Protein AF-A0A289GBM1-F1 (afdb_monomer_lite)

pLDDT: mean 82.76, std 14.12, range [34.16, 96.94]

Foldseek 3Di:
DDLVVQLVLQVLVQLDDFDQWDWDPDQPDSFKTWTPPPDLAKIKMKGQQLVVLVVVLVVVVVVVVVVDCPCVVVNVVSVPVVNSVVSSQDIDIDMDGHDVNCVVVVQDPDPVSNVVVQVVVCPVPDAPVVVSSCVRCVRVVQLLQLLPDDPDDLVRQLVLLQVVDWDADPVRDIDSVVSVVLSVLVVCCAAANDVRSCVPDPDNVVNVVSVVSVVVSRDRNSQSSPRHHPNPPPSDSSVVSDDDDLQPPDPPPDDDDADDPVCVVVVDHPVPPPPSRD

Secondary structure (DSSP, 8-state):
--HHHHHHHHHHHHH--BTTB-B-S----TTEEEESTT-SSEEEEEEEHHHHHHHHHHHHHHHHHTT--TTHHHHHHHT-HHHHHHHTT-EEEEEEE-HHHHHTTT--SSHHHHHHHHHHHHTTS--HHHHHHHHHHHHHHHHHTT-------HHHHHHHHHHHH-EE-TTS-EE-HHHHHHHHHHHHHHHH-HHHHHHH-S-HHHHHHHHHHHHHTT--HHHHHT--STT------GGGT----STT-S-TTPPPPPPPHHHHHTT--TTTS-----

Organism: Vibrio anguillarum (NCBI:txid55601)

Structure (mmCIF, N/CA/C/O backbone):
data_AF-A0A289GBM1-F1
#
_entry.id   AF-A0A289GBM1-F1
#
loop_
_atom_site.group_PDB
_atom_site.id
_atom_site.type_symbol
_atom_site.label_atom_id
_atom_site.label_alt_id
_atom_site.label_comp_id
_atom_site.label_asym_id
_atom_site.label_entity_id
_atom_site.label_seq_id
_atom_site.pdbx_PDB_ins_code
_atom_site.Cartn_x
_atom_site.Cartn_y
_atom_site.Cartn_z
_atom_site.occupancy
_atom_site.B_iso_or_equiv
_atom_site.auth_seq_id
_atom_site.auth_comp_id
_atom_site.auth_asym_id
_atom_site.auth_atom_id
_atom_site.pdbx_PDB_model_num
ATOM 1 N N . MET A 1 1 ? -11.382 8.046 -15.242 1.00 47.38 1 MET A N 1
ATOM 2 C CA . MET A 1 1 ? -11.142 8.483 -13.852 1.00 47.38 1 MET A CA 1
ATOM 3 C C . MET A 1 1 ? -10.344 9.780 -13.910 1.00 47.38 1 MET A C 1
ATOM 5 O O . MET A 1 1 ? -9.452 9.906 -14.739 1.00 47.38 1 MET A O 1
ATOM 9 N N . GLY A 1 2 ? -10.723 10.815 -13.164 1.00 56.28 2 GLY A N 1
ATOM 10 C CA . GLY A 1 2 ? -10.040 12.117 -13.242 1.00 56.28 2 GLY A CA 1
ATOM 11 C C . GLY A 1 2 ? -8.726 12.120 -12.452 1.00 56.28 2 GLY A C 1
ATOM 12 O O . GLY A 1 2 ? -8.636 11.458 -11.424 1.00 56.28 2 GLY A O 1
ATOM 13 N N . ARG A 1 3 ? -7.727 12.927 -12.853 1.00 56.25 3 ARG A N 1
ATOM 14 C CA . ARG A 1 3 ? -6.454 13.145 -12.111 1.00 56.25 3 ARG A CA 1
ATOM 15 C C . ARG A 1 3 ? -6.668 13.460 -10.616 1.00 56.25 3 ARG A C 1
ATOM 17 O O . ARG A 1 3 ? -5.804 13.166 -9.795 1.00 56.25 3 ARG A O 1
ATOM 24 N N . ILE A 1 4 ? -7.820 14.042 -10.284 1.00 59.97 4 ILE A N 1
ATOM 25 C CA . ILE A 1 4 ? -8.265 14.385 -8.928 1.00 59.97 4 ILE A CA 1
ATOM 26 C C . ILE A 1 4 ? -8.503 13.124 -8.074 1.00 59.97 4 ILE A C 1
ATOM 28 O O . ILE A 1 4 ? -8.036 13.069 -6.940 1.00 59.97 4 ILE A O 1
ATOM 32 N N . GLN A 1 5 ? -9.125 12.080 -8.630 1.00 67.75 5 GLN A N 1
ATOM 33 C CA . GLN A 1 5 ? -9.446 10.842 -7.903 1.00 67.75 5 GLN A CA 1
ATOM 34 C C . GLN A 1 5 ? -8.180 10.053 -7.529 1.00 67.75 5 GLN A C 1
ATOM 36 O O . GLN A 1 5 ? -8.049 9.568 -6.410 1.00 67.75 5 GLN A O 1
ATOM 41 N N . CYS A 1 6 ? -7.186 10.000 -8.420 1.00 72.00 6 CYS A N 1
ATOM 42 C CA . CYS A 1 6 ? -5.920 9.312 -8.152 1.00 72.00 6 CYS A CA 1
ATOM 43 C C . CYS A 1 6 ? -5.105 9.982 -7.027 1.00 72.00 6 CYS A C 1
ATOM 45 O O . CYS A 1 6 ? -4.500 9.307 -6.197 1.00 72.00 6 CYS A O 1
ATOM 47 N N . LYS A 1 7 ? -5.101 11.319 -6.953 1.00 79.38 7 LYS A N 1
ATOM 48 C CA . LYS A 1 7 ? -4.429 12.041 -5.857 1.00 79.38 7 LYS A CA 1
ATOM 49 C C . LYS A 1 7 ? -5.110 11.797 -4.509 1.00 79.38 7 LYS A C 1
ATOM 51 O O . LYS A 1 7 ? -4.424 11.609 -3.507 1.00 79.38 7 LYS A O 1
ATOM 56 N N . GLN A 1 8 ? -6.443 11.731 -4.495 1.00 77.31 8 GLN A N 1
ATOM 57 C CA . GLN A 1 8 ? -7.212 11.381 -3.297 1.00 77.31 8 GLN A CA 1
ATOM 58 C C . GLN A 1 8 ? -6.858 9.980 -2.783 1.00 77.31 8 GLN A C 1
ATOM 60 O O . GLN A 1 8 ? -6.725 9.800 -1.574 1.00 77.31 8 GLN A O 1
ATOM 65 N N . VAL A 1 9 ? -6.612 9.014 -3.679 1.00 78.94 9 VAL A N 1
ATOM 66 C CA . VAL A 1 9 ? -6.126 7.677 -3.292 1.00 78.94 9 VAL A CA 1
ATOM 67 C C . VAL A 1 9 ? -4.810 7.764 -2.524 1.00 78.94 9 VAL A C 1
ATOM 69 O O . VAL A 1 9 ? -4.700 7.206 -1.434 1.00 78.94 9 VAL A O 1
ATOM 72 N N . ILE A 1 10 ? -3.820 8.486 -3.059 1.00 86.50 10 ILE A N 1
ATOM 73 C CA . ILE A 1 10 ? -2.522 8.654 -2.391 1.00 86.50 10 ILE A CA 1
ATOM 74 C C . ILE A 1 10 ? -2.697 9.328 -1.030 1.00 86.50 10 ILE A C 1
ATOM 76 O O . ILE A 1 10 ? -2.131 8.857 -0.045 1.00 86.50 10 ILE A O 1
ATOM 80 N N . GLN A 1 11 ? -3.505 10.387 -0.952 1.00 82.50 11 GLN A N 1
ATOM 81 C CA . GLN A 1 11 ? -3.749 11.095 0.303 1.00 82.50 11 GLN A CA 1
ATOM 82 C C . GLN A 1 11 ? -4.407 10.198 1.356 1.00 82.50 11 GLN A C 1
ATOM 84 O O . GLN A 1 11 ? -4.004 10.219 2.517 1.00 82.50 11 GLN A O 1
ATOM 89 N N . CYS A 1 12 ? -5.363 9.366 0.947 1.00 80.12 12 CYS A N 1
ATOM 90 C CA . CYS A 1 12 ? -6.011 8.414 1.836 1.00 80.12 12 CYS A CA 1
ATOM 91 C C . CYS A 1 12 ? -5.022 7.357 2.350 1.00 80.12 12 CYS A C 1
ATOM 93 O O . CYS A 1 12 ? -4.941 7.100 3.553 1.00 80.12 12 CYS A O 1
ATOM 95 N N . LEU A 1 13 ? -4.200 6.797 1.455 1.00 85.06 13 LEU A N 1
ATOM 96 C CA . LEU A 1 13 ? -3.175 5.809 1.799 1.00 85.06 13 LEU A CA 1
ATOM 97 C C . LEU A 1 13 ? -2.133 6.346 2.792 1.00 85.06 13 LEU A C 1
ATOM 99 O O . LEU A 1 13 ? -1.676 5.591 3.649 1.00 85.06 13 LEU A O 1
ATOM 103 N N . LYS A 1 14 ? -1.795 7.641 2.737 1.00 86.81 14 LYS A N 1
ATOM 104 C CA . LYS A 1 14 ? -0.842 8.275 3.670 1.00 86.81 14 LYS A CA 1
ATOM 105 C C . LYS A 1 14 ? -1.299 8.257 5.129 1.00 86.81 14 LYS A C 1
ATOM 107 O O . LYS A 1 14 ? -0.453 8.285 6.025 1.00 86.81 14 LYS A O 1
ATOM 112 N N . ASN A 1 15 ? -2.605 8.179 5.371 1.00 81.69 15 ASN A N 1
ATOM 113 C CA . ASN A 1 15 ? -3.167 8.124 6.721 1.00 81.69 15 ASN A CA 1
ATOM 114 C C . ASN A 1 15 ? -3.271 6.686 7.253 1.00 81.69 15 ASN A C 1
ATOM 116 O O . ASN A 1 15 ? -3.484 6.483 8.449 1.00 81.69 15 ASN A O 1
ATOM 120 N N . VAL A 1 16 ? -3.073 5.678 6.397 1.00 84.12 16 VAL A N 1
ATOM 121 C CA . VAL A 1 16 ? -3.243 4.273 6.775 1.00 84.12 16 VAL A CA 1
ATOM 122 C C . VAL A 1 16 ? -2.032 3.744 7.533 1.00 84.12 16 VAL A C 1
ATOM 124 O O . VAL A 1 16 ? -0.877 3.885 7.127 1.00 84.12 16 VAL A O 1
ATOM 127 N N . SER A 1 17 ? -2.296 3.052 8.638 1.00 84.75 17 SER A N 1
ATOM 128 C CA . SER A 1 17 ? -1.294 2.263 9.347 1.00 84.75 17 SER A CA 1
ATOM 129 C C . SER A 1 17 ? -1.907 1.014 9.969 1.00 84.75 17 SER A C 1
ATOM 131 O O . SER A 1 17 ? -2.941 1.067 10.640 1.00 84.75 17 SER A O 1
ATOM 133 N N . ASN A 1 18 ? -1.248 -0.132 9.791 1.00 85.25 18 ASN A N 1
ATOM 134 C CA . ASN A 1 18 ? -1.734 -1.399 10.320 1.00 85.25 18 ASN A CA 1
ATOM 135 C C . ASN A 1 18 ? -0.602 -2.379 10.650 1.00 85.25 18 ASN A C 1
ATOM 137 O O . ASN A 1 18 ? 0.338 -2.534 9.878 1.00 85.25 18 ASN A O 1
ATOM 141 N N . ASN A 1 19 ? -0.691 -3.061 11.797 1.00 84.56 19 ASN A N 1
ATOM 142 C CA . ASN A 1 19 ? 0.314 -4.019 12.281 1.00 84.56 19 ASN A CA 1
ATOM 143 C C . ASN A 1 19 ? 1.748 -3.484 12.232 1.00 84.56 19 ASN A C 1
ATOM 145 O O . ASN A 1 19 ? 2.034 -2.541 12.954 1.00 84.56 19 ASN A O 1
ATOM 149 N N . GLN A 1 20 ? 2.641 -4.053 11.424 1.00 79.69 20 GLN A N 1
ATOM 150 C CA . GLN A 1 20 ? 4.019 -3.566 11.263 1.00 79.69 20 GLN A CA 1
ATOM 151 C C . GLN A 1 20 ? 4.152 -2.520 10.145 1.00 79.69 20 GLN A C 1
ATOM 153 O O . GLN A 1 20 ? 5.186 -1.874 10.016 1.00 79.69 20 GLN A O 1
ATOM 158 N N . MET A 1 21 ? 3.100 -2.313 9.350 1.00 85.25 21 MET A N 1
ATOM 159 C CA . MET A 1 21 ? 3.075 -1.317 8.291 1.00 85.25 21 MET A CA 1
ATOM 160 C C . MET A 1 21 ? 2.712 0.052 8.875 1.00 85.25 21 MET A C 1
ATOM 162 O O . MET A 1 21 ? 1.596 0.299 9.346 1.00 85.25 21 MET A O 1
ATOM 166 N N . ARG A 1 22 ? 3.694 0.949 8.874 1.00 84.62 22 ARG A N 1
ATOM 167 C CA . ARG A 1 22 ? 3.585 2.327 9.356 1.00 84.62 22 ARG A CA 1
ATOM 168 C C . ARG A 1 22 ? 3.782 3.294 8.197 1.00 84.62 22 ARG A C 1
ATOM 170 O O . ARG A 1 22 ? 4.616 3.036 7.327 1.00 84.62 22 ARG A O 1
ATOM 177 N N . LYS A 1 23 ? 3.048 4.410 8.223 1.00 85.44 23 LYS A N 1
ATOM 178 C CA . LYS A 1 23 ? 3.308 5.561 7.353 1.00 85.44 23 LYS A CA 1
ATOM 179 C C . LYS A 1 23 ? 4.743 6.048 7.570 1.00 85.44 23 LYS A C 1
ATOM 181 O O . LYS A 1 23 ? 5.207 6.096 8.711 1.00 85.44 23 LYS A O 1
ATOM 186 N N . SER A 1 24 ? 5.456 6.356 6.492 1.00 81.19 24 SER A N 1
ATOM 187 C CA . SER A 1 24 ? 6.795 6.943 6.598 1.00 81.19 24 SER A CA 1
ATOM 188 C C . SER A 1 24 ? 6.733 8.354 7.186 1.00 81.19 24 SER A C 1
ATOM 190 O O . SER A 1 24 ? 5.773 9.081 6.942 1.00 81.19 24 SER A O 1
ATOM 192 N N . VAL A 1 25 ? 7.772 8.747 7.935 1.00 75.06 25 VAL A N 1
ATOM 193 C CA . VAL A 1 25 ? 7.863 10.072 8.582 1.00 75.06 25 VAL A CA 1
ATOM 194 C C . VAL A 1 25 ? 7.865 11.197 7.544 1.00 75.06 25 VAL A C 1
ATOM 196 O O . VAL A 1 25 ? 7.158 12.184 7.703 1.00 75.06 25 VAL A O 1
ATOM 199 N N . ARG A 1 26 ? 8.622 11.024 6.455 1.00 76.88 26 ARG A N 1
ATOM 200 C CA . ARG A 1 26 ? 8.649 11.952 5.319 1.00 76.88 26 ARG A CA 1
ATOM 201 C C . ARG A 1 26 ? 7.801 11.379 4.193 1.00 76.88 26 ARG A C 1
ATOM 203 O O . ARG A 1 26 ? 8.228 10.466 3.493 1.00 76.88 26 ARG A O 1
ATOM 210 N N . ASN A 1 27 ? 6.579 11.883 4.056 1.00 77.88 27 ASN A N 1
ATOM 211 C CA . ASN A 1 27 ? 5.622 11.443 3.037 1.00 77.88 27 ASN A CA 1
ATOM 212 C C . ASN A 1 27 ? 5.054 12.645 2.260 1.00 77.88 27 ASN A C 1
ATOM 214 O O . ASN A 1 27 ? 3.847 12.801 2.075 1.00 77.88 27 ASN A O 1
ATOM 218 N N . GLU A 1 28 ? 5.956 13.538 1.855 1.00 79.12 28 GLU A N 1
ATOM 219 C CA . GLU A 1 28 ? 5.648 14.876 1.328 1.00 79.12 28 GLU A CA 1
ATOM 220 C C . GLU A 1 28 ? 5.203 14.855 -0.141 1.00 79.12 28 GLU A C 1
ATOM 222 O O . GLU A 1 28 ? 4.485 15.742 -0.594 1.00 79.12 28 GLU A O 1
ATOM 227 N N . HIS A 1 29 ? 5.564 13.813 -0.894 1.00 84.69 29 HIS A N 1
ATOM 228 C CA . HIS A 1 29 ? 5.269 13.734 -2.324 1.00 84.69 29 HIS A CA 1
ATOM 229 C C . HIS A 1 29 ? 3.769 13.623 -2.600 1.00 84.69 29 HIS A C 1
ATOM 231 O O . HIS A 1 29 ? 3.108 12.704 -2.127 1.00 84.69 29 HIS A O 1
ATOM 237 N N . GLU A 1 30 ? 3.219 14.510 -3.425 1.00 86.06 30 GLU A N 1
ATOM 238 C CA . GLU A 1 30 ? 1.788 14.504 -3.763 1.00 86.06 30 GLU A CA 1
ATOM 239 C C . GLU A 1 30 ? 1.344 13.213 -4.482 1.00 86.06 30 GLU A C 1
ATOM 241 O O . GLU A 1 30 ? 0.215 12.756 -4.327 1.00 86.06 30 GLU A O 1
ATOM 246 N N . THR A 1 31 ? 2.236 12.601 -5.262 1.00 90.19 31 THR A N 1
ATOM 247 C CA . THR A 1 31 ? 1.918 11.470 -6.147 1.00 90.19 31 THR A CA 1
ATOM 248 C C . THR A 1 31 ? 2.388 10.119 -5.621 1.00 90.19 31 THR A C 1
ATOM 250 O O . THR A 1 31 ? 2.199 9.119 -6.312 1.00 90.19 31 THR A O 1
ATOM 253 N N . THR A 1 32 ? 3.009 10.083 -4.440 1.00 91.94 32 THR A N 1
ATOM 254 C CA . THR A 1 32 ? 3.635 8.881 -3.882 1.00 91.94 32 THR A CA 1
ATOM 255 C C . THR A 1 32 ? 3.388 8.795 -2.381 1.00 91.94 32 THR A C 1
ATOM 257 O O . THR A 1 32 ? 3.530 9.780 -1.661 1.00 91.94 32 THR A O 1
ATOM 260 N N . CYS A 1 33 ? 3.055 7.600 -1.907 1.00 91.75 33 CYS A N 1
ATOM 261 C CA . CYS A 1 33 ? 2.972 7.248 -0.500 1.00 91.75 33 CYS A CA 1
ATOM 262 C C . CYS A 1 33 ? 4.003 6.166 -0.176 1.00 91.75 33 CYS A C 1
ATOM 264 O O . CYS A 1 33 ? 4.047 5.137 -0.850 1.00 91.75 33 CYS A O 1
ATOM 266 N N . TYR A 1 34 ? 4.788 6.366 0.878 1.00 93.31 34 TYR A N 1
ATOM 267 C CA . TYR A 1 34 ? 5.712 5.357 1.393 1.00 93.31 34 TYR A CA 1
ATOM 268 C C . TYR A 1 34 ? 5.206 4.716 2.688 1.00 93.31 34 TYR A C 1
ATOM 270 O O . TYR A 1 34 ? 4.679 5.396 3.574 1.00 93.31 34 TYR A O 1
ATOM 278 N N . PHE A 1 35 ? 5.445 3.411 2.823 1.00 91.88 35 PHE A N 1
ATOM 279 C CA . PHE A 1 35 ? 5.256 2.668 4.065 1.00 91.88 35 PHE A CA 1
ATOM 280 C C . PHE A 1 35 ? 6.566 2.000 4.471 1.00 91.88 35 PHE A C 1
ATOM 282 O O . PHE A 1 35 ? 7.223 1.360 3.646 1.00 91.88 35 PHE A O 1
ATOM 289 N N . THR A 1 36 ? 6.926 2.139 5.750 1.00 89.44 36 THR A N 1
ATOM 290 C CA . THR A 1 36 ? 8.132 1.535 6.348 1.00 89.44 36 THR A CA 1
ATOM 291 C C . THR A 1 36 ? 9.396 1.726 5.497 1.00 89.44 36 THR A C 1
ATOM 293 O O . THR A 1 36 ? 10.177 0.791 5.320 1.00 89.44 36 THR A O 1
ATOM 296 N N . GLN A 1 37 ? 9.579 2.927 4.936 1.00 88.19 37 GLN A N 1
ATOM 297 C CA . GLN A 1 37 ? 10.688 3.243 4.031 1.00 88.19 37 GLN A CA 1
ATOM 298 C C . GLN A 1 37 ? 12.049 2.988 4.692 1.00 88.19 37 GLN A C 1
ATOM 300 O O . GLN A 1 37 ? 12.268 3.380 5.837 1.00 88.19 37 GLN A O 1
ATOM 305 N N . GLY A 1 38 ? 12.960 2.333 3.967 1.00 84.31 38 GLY A N 1
ATOM 306 C CA . GLY A 1 38 ? 14.298 1.998 4.468 1.00 84.31 38 GLY A CA 1
ATOM 307 C C . GLY A 1 38 ? 14.334 0.808 5.434 1.00 84.31 38 GLY A C 1
ATOM 308 O O . GLY A 1 38 ? 15.369 0.531 6.042 1.00 84.31 38 GLY A O 1
ATOM 309 N N . SER A 1 39 ? 13.221 0.087 5.599 1.00 87.94 39 SER A N 1
ATOM 310 C CA . SER A 1 39 ? 13.181 -1.139 6.394 1.00 87.94 39 SER A CA 1
ATOM 311 C C . SER A 1 39 ? 14.094 -2.213 5.804 1.00 87.94 39 SER A C 1
ATOM 313 O O . SER A 1 39 ? 13.970 -2.571 4.641 1.00 87.94 39 SER A O 1
ATOM 315 N N . ARG A 1 40 ? 14.944 -2.823 6.643 1.00 85.31 40 ARG A N 1
ATOM 316 C CA . ARG A 1 40 ? 15.779 -3.987 6.267 1.00 85.31 40 ARG A CA 1
ATOM 317 C C . ARG A 1 40 ? 14.985 -5.285 6.080 1.00 85.31 40 ARG A C 1
ATOM 319 O O . ARG A 1 40 ? 15.562 -6.306 5.709 1.00 85.31 40 ARG A O 1
ATOM 326 N N . HIS A 1 41 ? 13.700 -5.272 6.430 1.00 89.19 41 HIS A N 1
ATOM 327 C CA . HIS A 1 41 ? 12.795 -6.400 6.240 1.00 89.19 41 HIS A CA 1
ATOM 328 C C . HIS A 1 41 ? 11.959 -6.177 4.982 1.00 89.19 41 HIS A C 1
ATOM 330 O O . HIS A 1 41 ? 12.117 -6.898 4.007 1.00 89.19 41 HIS A O 1
ATOM 336 N N . CYS A 1 42 ? 11.091 -5.169 4.976 1.00 92.19 42 CYS A N 1
ATOM 337 C CA . CYS A 1 42 ? 10.253 -4.884 3.821 1.00 92.19 42 CYS A CA 1
ATOM 338 C C . CYS A 1 42 ? 9.838 -3.416 3.802 1.00 92.19 42 CYS A C 1
ATOM 340 O O . CYS A 1 42 ? 9.275 -2.925 4.788 1.00 92.19 42 CYS A O 1
ATOM 342 N N . ASP A 1 43 ? 10.096 -2.738 2.691 1.00 93.38 43 ASP A N 1
ATOM 343 C CA . ASP A 1 43 ? 9.582 -1.404 2.395 1.00 93.38 43 ASP A CA 1
ATOM 344 C C . ASP A 1 43 ? 8.525 -1.479 1.291 1.00 93.38 43 ASP A C 1
ATOM 346 O O . ASP A 1 43 ? 8.441 -2.446 0.534 1.00 93.38 43 ASP A O 1
ATOM 350 N N . ARG A 1 44 ? 7.631 -0.491 1.264 1.00 94.06 44 ARG A N 1
ATOM 351 C CA . ARG A 1 44 ? 6.574 -0.416 0.256 1.00 94.06 44 ARG A CA 1
ATOM 352 C C . ARG A 1 44 ? 6.399 1.016 -0.193 1.00 94.06 44 ARG A C 1
ATOM 354 O O . ARG A 1 44 ? 6.565 1.955 0.590 1.00 94.06 44 ARG A O 1
ATOM 361 N N . LYS A 1 45 ? 5.976 1.181 -1.434 1.00 93.75 45 LYS A N 1
ATOM 362 C CA . LYS A 1 45 ? 5.534 2.465 -1.961 1.00 93.75 45 LYS A CA 1
ATOM 363 C C . LYS A 1 45 ? 4.354 2.274 -2.894 1.00 93.75 45 LYS A C 1
ATOM 365 O O . LYS A 1 45 ? 4.261 1.277 -3.606 1.00 93.75 45 LYS A O 1
ATOM 370 N N . VAL A 1 46 ? 3.465 3.253 -2.882 1.00 92.25 46 VAL A N 1
ATOM 371 C CA . VAL A 1 46 ? 2.356 3.357 -3.822 1.00 92.25 46 VAL A CA 1
ATOM 372 C C . VAL A 1 46 ? 2.492 4.683 -4.542 1.00 92.25 46 VAL A C 1
ATOM 374 O O . VAL A 1 46 ? 2.617 5.711 -3.884 1.00 92.25 46 VAL A O 1
ATOM 377 N N . TYR A 1 47 ? 2.507 4.681 -5.869 1.00 93.25 47 TYR A N 1
ATOM 378 C CA . TYR A 1 47 ? 2.672 5.905 -6.652 1.00 93.25 47 TYR A CA 1
ATOM 379 C C . TYR A 1 47 ? 1.788 5.926 -7.884 1.00 93.25 47 TYR A C 1
ATOM 381 O O . TYR A 1 47 ? 1.482 4.893 -8.477 1.00 93.25 47 TYR A O 1
ATOM 389 N N . LEU A 1 48 ? 1.390 7.129 -8.286 1.00 92.00 48 LEU A N 1
ATOM 390 C CA . LEU A 1 48 ? 0.644 7.330 -9.520 1.00 92.00 48 LEU A CA 1
ATOM 391 C C . LEU A 1 48 ? 1.548 7.051 -10.718 1.00 92.00 48 LEU A C 1
ATOM 393 O O . LEU A 1 48 ? 2.637 7.620 -10.826 1.00 92.00 48 LEU A O 1
ATOM 397 N N . LYS A 1 49 ? 1.084 6.199 -11.635 1.00 91.50 49 LYS A N 1
ATOM 398 C CA . LYS A 1 49 ? 1.904 5.769 -12.768 1.00 91.50 49 LYS A CA 1
ATOM 399 C C . LYS A 1 49 ? 2.070 6.875 -13.805 1.00 91.50 49 LYS A C 1
ATOM 401 O O . LYS A 1 49 ? 3.153 7.025 -14.340 1.00 91.50 49 LYS A O 1
ATOM 406 N N . TYR A 1 50 ? 1.052 7.700 -14.053 1.00 92.75 50 TYR A N 1
ATOM 407 C CA . TYR A 1 50 ? 1.145 8.779 -15.048 1.00 92.75 50 TYR A CA 1
ATOM 408 C C . TYR A 1 50 ? 2.238 9.828 -14.776 1.00 92.75 50 TYR A C 1
ATOM 410 O O . TYR A 1 50 ? 2.996 10.129 -15.698 1.00 92.75 50 TYR A O 1
ATOM 418 N N . PRO A 1 51 ? 2.364 10.411 -13.567 1.00 92.81 51 PRO A N 1
ATOM 419 C CA . PRO A 1 51 ? 3.466 11.327 -13.271 1.00 92.81 51 PRO A CA 1
ATOM 420 C C . PRO A 1 51 ? 4.845 10.683 -13.449 1.00 92.81 51 PRO A C 1
ATOM 422 O O . PRO A 1 51 ? 5.730 11.301 -14.035 1.00 92.81 51 PRO A O 1
ATOM 425 N N . GLU A 1 52 ? 5.012 9.437 -12.996 1.00 93.56 52 GLU A N 1
ATOM 426 C CA . GLU A 1 52 ? 6.266 8.695 -13.161 1.00 93.56 52 GLU A CA 1
ATOM 427 C C . GLU A 1 52 ? 6.564 8.411 -14.641 1.00 93.56 52 GLU A C 1
ATOM 429 O O . GLU A 1 52 ? 7.667 8.698 -15.103 1.00 93.56 52 GLU A O 1
ATOM 434 N N . PHE A 1 53 ? 5.562 7.976 -15.404 1.00 94.12 53 PHE A N 1
ATOM 435 C CA . PHE A 1 53 ? 5.683 7.654 -16.822 1.00 94.12 53 PHE A CA 1
ATOM 436 C C . PHE A 1 53 ? 6.100 8.881 -17.638 1.00 94.12 53 PHE A C 1
ATOM 438 O O . PHE A 1 53 ? 7.021 8.815 -18.450 1.00 94.12 53 PHE A O 1
ATOM 445 N N . ASN A 1 54 ? 5.469 10.034 -17.389 1.00 94.50 54 ASN A N 1
ATOM 446 C CA . ASN A 1 54 ? 5.822 11.278 -18.076 1.00 94.50 54 ASN A CA 1
ATOM 447 C C . ASN A 1 54 ? 7.202 11.796 -17.674 1.00 94.50 54 ASN A C 1
ATOM 449 O O . ASN A 1 54 ? 7.914 12.338 -18.518 1.00 94.50 54 ASN A O 1
ATOM 453 N N . SER A 1 55 ? 7.593 11.639 -16.406 1.00 95.19 55 SER A N 1
ATOM 454 C CA . SER A 1 55 ? 8.939 12.000 -15.957 1.00 95.19 55 SER A CA 1
ATOM 455 C C . SER A 1 55 ? 9.990 11.137 -16.656 1.00 95.19 55 SER A C 1
ATOM 457 O O . SER A 1 55 ? 10.960 11.673 -17.192 1.00 95.19 55 SER A O 1
ATOM 459 N N . GLN A 1 56 ? 9.756 9.826 -16.753 1.00 95.50 56 GLN A N 1
ATOM 460 C CA . GLN A 1 56 ? 10.628 8.907 -17.480 1.00 95.50 56 GLN A CA 1
ATOM 461 C C . GLN A 1 56 ? 10.721 9.274 -18.969 1.00 95.50 56 GLN A C 1
ATOM 463 O O . GLN A 1 56 ? 11.829 9.422 -19.481 1.00 95.50 56 GLN A O 1
ATOM 468 N N . LEU A 1 57 ? 9.591 9.498 -19.648 1.00 96.00 57 LEU A N 1
ATOM 469 C CA . LEU A 1 57 ? 9.576 9.917 -21.054 1.00 96.00 57 LEU A CA 1
ATOM 470 C C . LEU A 1 57 ? 10.330 11.239 -21.267 1.00 96.00 57 LEU A C 1
ATOM 472 O O . LEU A 1 57 ? 11.109 11.363 -22.210 1.00 96.00 57 LEU A O 1
ATOM 476 N N . SER A 1 58 ? 10.147 12.209 -20.369 1.00 96.69 58 SER A N 1
ATOM 477 C CA . SER A 1 58 ? 10.838 13.504 -20.435 1.00 96.69 58 SER A CA 1
ATOM 478 C C . SER A 1 58 ? 12.351 13.349 -20.271 1.00 96.69 58 SER A C 1
ATOM 480 O O . SER A 1 58 ? 13.112 13.942 -21.032 1.00 96.69 58 SER A O 1
ATOM 482 N N . ASN A 1 59 ? 12.799 12.506 -19.335 1.00 96.94 59 ASN A N 1
ATOM 483 C CA . ASN A 1 59 ? 14.220 12.225 -19.121 1.00 96.94 59 ASN A CA 1
ATOM 484 C C . ASN A 1 59 ? 14.855 11.511 -20.325 1.00 96.94 59 ASN A C 1
ATOM 486 O O . ASN A 1 59 ? 15.984 11.828 -20.711 1.00 96.94 59 ASN A O 1
ATOM 490 N N . LEU A 1 60 ? 14.129 10.577 -20.949 1.00 96.19 60 LEU A N 1
ATOM 491 C CA . LEU A 1 60 ? 14.590 9.893 -22.158 1.00 96.19 60 LEU A CA 1
ATOM 492 C C . LEU A 1 60 ? 14.695 10.865 -23.338 1.00 96.19 60 LEU A C 1
ATOM 494 O O . LEU A 1 60 ? 15.733 10.902 -23.991 1.00 96.19 60 LEU A O 1
ATOM 498 N N . ARG A 1 61 ? 13.692 11.727 -23.552 1.00 95.69 61 ARG A N 1
ATOM 499 C CA . ARG A 1 61 ? 13.737 12.780 -24.584 1.00 95.69 61 ARG A CA 1
ATOM 500 C C . ARG A 1 61 ? 14.863 13.783 -24.354 1.00 95.69 61 ARG A C 1
ATOM 502 O O . ARG A 1 61 ? 15.548 14.163 -25.296 1.00 95.69 61 ARG A O 1
ATOM 509 N N . ALA A 1 62 ? 15.107 14.177 -23.105 1.00 96.44 62 ALA A N 1
ATOM 510 C CA . ALA A 1 62 ? 16.247 15.026 -22.767 1.00 96.44 62 ALA A CA 1
ATOM 511 C C . ALA A 1 62 ? 17.589 14.341 -23.082 1.00 96.44 62 ALA A C 1
ATOM 513 O O . ALA A 1 62 ? 18.530 15.003 -23.510 1.00 96.44 62 ALA A O 1
ATOM 514 N N . SER A 1 63 ? 17.681 13.021 -22.897 1.00 94.81 63 SER A N 1
ATOM 515 C CA . SER A 1 63 ? 18.877 12.245 -23.254 1.00 94.81 63 SER A CA 1
ATOM 516 C C . SER A 1 63 ? 19.046 12.129 -24.773 1.00 94.81 63 SER A C 1
ATOM 518 O O . SER A 1 63 ? 20.157 12.285 -25.282 1.00 94.81 63 SER A O 1
ATOM 520 N N . GLN A 1 64 ? 17.944 11.931 -25.498 1.00 95.06 64 GLN A N 1
ATOM 521 C CA . GLN A 1 64 ? 17.905 11.914 -26.962 1.00 95.06 64 GLN A CA 1
ATOM 522 C C . GLN A 1 64 ? 18.347 13.254 -27.553 1.00 95.06 64 GLN A C 1
ATOM 524 O O . GLN A 1 64 ? 19.191 13.281 -28.442 1.00 95.06 64 GLN A O 1
ATOM 529 N N . ALA A 1 65 ? 17.878 14.374 -26.994 1.00 95.00 65 ALA A N 1
ATOM 530 C CA . ALA A 1 65 ? 18.293 15.717 -27.403 1.00 95.00 65 ALA A CA 1
ATOM 531 C C . ALA A 1 65 ? 19.802 15.977 -27.212 1.00 95.00 65 ALA A C 1
ATOM 533 O O . ALA A 1 65 ? 20.365 16.841 -27.876 1.00 95.00 65 ALA A O 1
ATOM 534 N N . ARG A 1 66 ? 20.472 15.217 -26.332 1.00 95.88 66 ARG A N 1
ATOM 535 C CA . ARG A 1 66 ? 21.937 15.238 -26.153 1.00 95.88 66 ARG A CA 1
ATOM 536 C C . ARG A 1 66 ? 22.679 14.264 -27.082 1.00 95.88 66 ARG A C 1
ATOM 538 O O . ARG A 1 66 ? 23.883 14.098 -26.929 1.00 95.88 66 ARG A O 1
ATOM 545 N N . GLY A 1 67 ? 21.980 13.597 -28.001 1.00 93.31 67 GLY A N 1
ATOM 546 C CA . GLY A 1 67 ? 22.546 12.658 -28.977 1.00 93.31 67 GLY A CA 1
ATOM 547 C C . GLY A 1 67 ? 22.464 11.176 -28.593 1.00 93.31 67 GLY A C 1
ATOM 548 O O . GLY A 1 67 ? 23.000 10.336 -29.310 1.00 93.31 67 GLY A O 1
ATOM 549 N N . THR A 1 68 ? 21.808 10.815 -27.483 1.00 93.31 68 THR A N 1
ATOM 550 C CA . THR A 1 68 ? 21.650 9.402 -27.087 1.00 93.31 68 THR A CA 1
ATOM 551 C C . THR A 1 68 ? 20.524 8.722 -27.876 1.00 93.31 68 THR A C 1
ATOM 553 O O . THR A 1 68 ? 19.359 8.923 -27.552 1.00 93.31 68 THR A O 1
ATOM 556 N N . THR A 1 69 ? 20.850 7.854 -28.838 1.00 90.06 69 THR A N 1
ATOM 557 C CA . THR A 1 69 ? 19.857 7.154 -29.691 1.00 90.06 69 THR A CA 1
ATOM 558 C C . THR A 1 69 ? 19.455 5.761 -29.195 1.00 90.06 69 THR A C 1
ATOM 560 O O . THR A 1 69 ? 18.470 5.176 -29.643 1.00 90.06 69 THR A O 1
ATOM 563 N N . GLN A 1 70 ? 20.174 5.205 -28.213 1.00 86.94 70 GLN A N 1
ATOM 564 C CA . GLN A 1 70 ? 19.941 3.839 -27.707 1.00 86.94 70 GLN A CA 1
ATOM 565 C C . GLN A 1 70 ? 18.526 3.605 -27.136 1.00 86.94 70 GLN A C 1
ATOM 567 O O . GLN A 1 70 ? 18.113 2.462 -26.950 1.00 86.94 70 GLN A O 1
ATOM 572 N N . TYR A 1 71 ? 17.788 4.680 -26.843 1.00 88.50 71 TYR A N 1
ATOM 573 C CA . TYR A 1 71 ? 16.446 4.638 -26.269 1.00 88.50 71 TYR A CA 1
ATOM 574 C C . TYR A 1 71 ? 15.344 5.066 -27.243 1.00 88.50 71 TYR A C 1
ATOM 576 O O . TYR A 1 71 ? 14.191 5.121 -26.825 1.00 88.50 71 TYR A O 1
ATOM 584 N N . ASP A 1 72 ? 15.650 5.333 -28.515 1.00 88.00 72 ASP A N 1
ATOM 585 C CA . ASP A 1 72 ? 14.679 5.872 -29.482 1.00 88.00 72 ASP A CA 1
ATOM 586 C C . ASP A 1 72 ? 13.436 4.984 -29.592 1.00 88.00 72 ASP A C 1
ATOM 588 O O . ASP A 1 72 ? 12.313 5.445 -29.405 1.00 88.00 72 ASP A O 1
ATOM 592 N N . ARG A 1 73 ? 13.633 3.666 -29.708 1.00 86.62 73 ARG A N 1
ATOM 593 C CA . ARG A 1 73 ? 12.527 2.696 -29.727 1.00 86.62 73 ARG A CA 1
ATOM 594 C C . ARG A 1 73 ? 11.670 2.734 -28.456 1.00 86.62 73 ARG A C 1
ATOM 596 O O . ARG A 1 73 ? 10.467 2.499 -28.518 1.00 86.62 73 ARG A O 1
ATOM 603 N N . VAL A 1 74 ? 12.272 2.999 -27.294 1.00 89.12 74 VAL A N 1
ATOM 604 C CA . VAL A 1 74 ? 11.537 3.132 -26.025 1.00 89.12 74 VAL A CA 1
ATOM 605 C C . VAL A 1 74 ? 10.741 4.433 -26.018 1.00 89.12 74 VAL A C 1
ATOM 607 O O . VAL A 1 74 ? 9.582 4.429 -25.609 1.00 89.12 74 VAL A O 1
ATOM 610 N N . ILE A 1 75 ? 11.334 5.527 -26.501 1.00 91.69 75 ILE A N 1
ATOM 611 C CA . ILE A 1 75 ? 10.674 6.829 -26.633 1.00 91.69 75 ILE A CA 1
ATOM 612 C C . ILE A 1 75 ? 9.468 6.720 -27.565 1.00 91.69 75 ILE A C 1
ATOM 614 O O . ILE A 1 75 ? 8.410 7.238 -27.211 1.00 91.69 75 ILE A O 1
ATOM 618 N N . ASP A 1 76 ? 9.588 6.017 -28.690 1.00 89.50 76 ASP A N 1
ATOM 619 C CA . ASP A 1 76 ? 8.491 5.808 -29.641 1.00 89.50 76 ASP A CA 1
ATOM 620 C C . ASP A 1 76 ? 7.316 5.078 -28.986 1.00 89.50 76 ASP A C 1
ATOM 622 O O . ASP A 1 76 ? 6.186 5.568 -29.001 1.00 89.50 76 ASP A O 1
ATOM 626 N N . VAL A 1 77 ? 7.588 3.947 -28.322 1.00 89.12 77 VAL A N 1
ATOM 627 C CA . VAL A 1 77 ? 6.562 3.169 -27.607 1.00 89.12 77 VAL A CA 1
ATOM 628 C C . VAL A 1 77 ? 5.927 3.995 -26.488 1.00 89.12 77 VAL A C 1
ATOM 630 O O . VAL A 1 77 ? 4.706 4.009 -26.337 1.00 89.12 77 VAL A O 1
ATOM 633 N N . MET A 1 78 ? 6.737 4.705 -25.700 1.00 91.50 78 MET A N 1
ATOM 634 C CA . MET A 1 78 ? 6.239 5.530 -24.599 1.00 91.50 78 MET A CA 1
ATOM 635 C C . MET A 1 78 ? 5.484 6.777 -25.074 1.00 91.50 78 MET A C 1
ATOM 637 O O . MET A 1 78 ? 4.685 7.325 -24.317 1.00 91.50 78 MET A O 1
ATOM 641 N N . SER A 1 79 ? 5.718 7.229 -26.306 1.00 92.69 79 SER A N 1
ATOM 642 C CA . SER A 1 79 ? 5.034 8.384 -26.889 1.00 92.69 79 SER A CA 1
ATOM 643 C C . SER A 1 79 ? 3.623 8.057 -27.390 1.00 92.69 79 SER A C 1
ATOM 645 O O . SER A 1 79 ? 2.904 8.991 -27.741 1.00 92.69 79 SER A O 1
ATOM 647 N N . ASP A 1 80 ? 3.197 6.783 -27.389 1.00 91.38 80 ASP A N 1
ATOM 648 C CA . ASP A 1 80 ? 1.832 6.393 -27.760 1.00 91.38 80 ASP A CA 1
ATOM 649 C C . ASP A 1 80 ? 0.799 7.076 -26.832 1.00 91.38 80 ASP A C 1
ATOM 651 O O . ASP A 1 80 ? 0.748 6.789 -25.625 1.00 91.38 80 ASP A O 1
ATOM 655 N N . PRO A 1 81 ? -0.079 7.951 -27.366 1.00 92.00 81 PRO A N 1
ATOM 656 C CA . PRO A 1 81 ? -1.092 8.640 -26.572 1.00 92.00 81 PRO A CA 1
ATOM 657 C C . PRO A 1 81 ? -2.037 7.691 -25.829 1.00 92.00 81 PRO A C 1
ATOM 659 O O . PRO A 1 81 ? -2.526 8.026 -24.747 1.00 92.00 81 PRO A O 1
ATOM 662 N N . ARG A 1 82 ? -2.299 6.498 -26.379 1.00 91.81 82 ARG A N 1
ATOM 663 C CA . ARG A 1 82 ? -3.144 5.478 -25.746 1.00 91.81 82 ARG A CA 1
ATOM 664 C C . ARG A 1 82 ? -2.485 4.944 -24.477 1.00 91.81 82 ARG A C 1
ATOM 666 O O . ARG A 1 82 ? -3.162 4.800 -23.460 1.00 91.81 82 ARG A O 1
ATOM 673 N N . LEU A 1 83 ? -1.166 4.734 -24.502 1.00 89.00 83 LEU A N 1
ATOM 674 C CA . LEU A 1 83 ? -0.394 4.267 -23.348 1.00 89.00 83 LEU A CA 1
ATOM 675 C C . LEU A 1 83 ? -0.291 5.354 -22.269 1.00 89.00 83 LEU A C 1
ATOM 677 O O . LEU A 1 83 ? -0.503 5.086 -21.085 1.00 89.00 83 LEU A O 1
ATOM 681 N N . ILE A 1 84 ? -0.062 6.603 -22.683 1.00 90.56 84 ILE A N 1
ATOM 682 C CA . ILE A 1 84 ? -0.059 7.770 -21.789 1.00 90.56 84 ILE A CA 1
ATOM 683 C C . ILE A 1 84 ? -1.419 7.919 -21.091 1.00 90.56 84 ILE A C 1
ATOM 685 O O . ILE A 1 84 ? -1.482 8.144 -19.879 1.00 90.56 84 ILE A O 1
ATOM 689 N N . ASN A 1 85 ? -2.519 7.778 -21.836 1.00 89.56 85 ASN A N 1
ATOM 690 C CA . ASN A 1 85 ? -3.869 7.850 -21.284 1.00 89.56 85 ASN A CA 1
ATOM 691 C C . ASN A 1 85 ? -4.178 6.681 -20.347 1.00 89.56 85 ASN A C 1
ATOM 693 O O . ASN A 1 85 ? -4.776 6.904 -19.294 1.00 89.56 85 ASN A O 1
ATOM 697 N N . PHE A 1 86 ? -3.732 5.467 -20.676 1.00 87.81 86 PHE A N 1
ATOM 698 C CA . PHE A 1 86 ? -3.866 4.304 -19.801 1.00 87.81 86 PHE A CA 1
ATOM 699 C C . PHE A 1 86 ? -3.201 4.546 -18.438 1.00 87.81 86 PHE A C 1
ATOM 701 O O . PHE A 1 86 ? -3.831 4.362 -17.396 1.00 87.81 86 PHE A O 1
ATOM 708 N N . ALA A 1 87 ? -1.981 5.095 -18.425 1.00 89.75 87 ALA A N 1
ATOM 709 C CA . ALA A 1 87 ? -1.247 5.384 -17.194 1.00 89.75 87 ALA A CA 1
ATOM 710 C C . ALA A 1 87 ? -1.949 6.391 -16.253 1.00 89.75 87 ALA A C 1
ATOM 712 O O . ALA A 1 87 ? -1.650 6.405 -15.055 1.00 89.75 87 ALA A O 1
ATOM 713 N N . ARG A 1 88 ? -2.875 7.235 -16.749 1.00 87.31 88 ARG A N 1
ATOM 714 C CA . ARG A 1 88 ? -3.581 8.268 -15.947 1.00 87.31 88 ARG A CA 1
ATOM 715 C C . ARG A 1 88 ? -4.409 7.695 -14.807 1.00 87.31 88 ARG A C 1
ATOM 717 O O . ARG A 1 88 ? -4.551 8.356 -13.779 1.00 87.31 88 ARG A O 1
ATOM 724 N N . ASN A 1 89 ? -4.937 6.490 -14.992 1.00 78.88 89 ASN A N 1
ATOM 725 C CA . ASN A 1 89 ? -5.853 5.855 -14.048 1.00 78.88 89 ASN A CA 1
ATOM 726 C C . ASN A 1 89 ? -5.168 4.787 -13.183 1.00 78.88 89 ASN A C 1
ATOM 728 O O . ASN A 1 89 ? -5.853 4.043 -12.494 1.00 78.88 89 ASN A O 1
ATOM 732 N N . LEU A 1 90 ? -3.835 4.692 -13.221 1.00 85.44 90 LEU A N 1
ATOM 733 C CA . LEU A 1 90 ? -3.100 3.637 -12.532 1.00 85.44 90 LEU A CA 1
ATOM 734 C C . LEU A 1 90 ? -2.340 4.158 -11.315 1.00 85.44 90 LEU A C 1
ATOM 736 O O . LEU A 1 90 ? -1.625 5.165 -11.372 1.00 85.44 90 LEU A O 1
ATOM 740 N N . ALA A 1 91 ? -2.430 3.388 -10.236 1.00 87.75 91 ALA A N 1
ATOM 741 C CA . ALA A 1 91 ? -1.525 3.448 -9.102 1.00 87.75 91 ALA A CA 1
ATOM 742 C C . ALA A 1 91 ? -0.712 2.151 -9.070 1.00 87.75 91 ALA A C 1
ATOM 744 O O . ALA A 1 91 ? -1.269 1.059 -9.141 1.00 87.75 91 ALA A O 1
ATOM 745 N N . ARG A 1 92 ? 0.611 2.265 -8.965 1.00 90.00 92 ARG A N 1
ATOM 746 C CA . ARG A 1 92 ? 1.500 1.116 -8.815 1.00 90.00 92 ARG A CA 1
ATOM 747 C C . ARG A 1 92 ? 1.797 0.888 -7.347 1.00 90.00 92 ARG A C 1
ATOM 749 O O . ARG A 1 92 ? 2.204 1.813 -6.652 1.00 90.00 92 ARG A O 1
ATOM 756 N N . PHE A 1 93 ? 1.653 -0.359 -6.928 1.00 91.38 93 PHE A N 1
ATOM 757 C CA . PHE A 1 93 ? 1.983 -0.846 -5.600 1.00 91.38 93 PHE A CA 1
ATOM 758 C C . PHE A 1 93 ? 3.261 -1.673 -5.682 1.00 91.38 93 PHE A C 1
ATOM 760 O O . PHE A 1 93 ? 3.292 -2.729 -6.310 1.00 91.38 93 PHE A O 1
ATOM 767 N N . GLU A 1 94 ? 4.322 -1.188 -5.055 1.00 93.38 94 GLU A N 1
ATOM 768 C CA . GLU A 1 94 ? 5.646 -1.798 -5.109 1.00 93.38 94 GLU A CA 1
ATOM 769 C C . GLU A 1 94 ? 6.108 -2.155 -3.697 1.00 93.38 94 GLU A C 1
ATOM 771 O O . GLU A 1 94 ? 6.008 -1.334 -2.783 1.00 93.38 94 GLU A O 1
ATOM 776 N N . ALA A 1 95 ? 6.611 -3.376 -3.527 1.00 93.50 95 ALA A N 1
ATOM 777 C CA . ALA A 1 95 ? 7.210 -3.850 -2.287 1.00 93.50 95 ALA A CA 1
ATOM 778 C C . ALA A 1 95 ? 8.667 -4.247 -2.535 1.00 93.50 95 ALA A C 1
ATOM 780 O O . ALA A 1 95 ? 8.947 -5.028 -3.442 1.00 93.50 95 ALA A O 1
ATOM 781 N N . GLY A 1 96 ? 9.583 -3.754 -1.705 1.00 93.44 96 GLY A N 1
ATOM 782 C CA . GLY A 1 96 ? 10.929 -4.297 -1.594 1.00 93.44 96 GLY A CA 1
ATOM 783 C C . GLY A 1 96 ? 10.942 -5.386 -0.530 1.00 93.44 96 GLY A C 1
ATOM 784 O O . GLY A 1 96 ? 10.860 -5.107 0.667 1.00 93.44 96 GLY A O 1
ATOM 785 N N . ALA A 1 97 ? 11.013 -6.645 -0.960 1.00 92.75 97 ALA A N 1
ATOM 786 C CA . ALA A 1 97 ? 11.193 -7.792 -0.078 1.00 92.75 97 ALA A CA 1
ATOM 787 C C . ALA A 1 97 ? 12.693 -8.030 0.148 1.00 92.75 97 ALA A C 1
ATOM 789 O O . ALA A 1 97 ? 13.384 -8.605 -0.691 1.00 92.75 97 ALA A O 1
ATOM 790 N N . HIS A 1 98 ? 13.213 -7.560 1.283 1.00 92.50 98 HIS A N 1
ATOM 791 C CA . HIS A 1 98 ? 14.643 -7.635 1.583 1.00 92.50 98 HIS A CA 1
ATOM 792 C C . HIS A 1 98 ? 15.026 -8.986 2.186 1.00 92.50 98 HIS A C 1
ATOM 794 O O . HIS A 1 98 ? 14.180 -9.766 2.622 1.00 92.50 98 HIS A O 1
ATOM 800 N N . ARG A 1 99 ? 16.334 -9.244 2.281 1.00 89.19 99 ARG A N 1
ATOM 801 C CA . ARG A 1 99 ? 16.914 -10.523 2.728 1.00 89.19 99 ARG A CA 1
ATOM 802 C C . ARG A 1 99 ? 16.199 -11.154 3.927 1.00 89.19 99 ARG A C 1
ATOM 804 O O . ARG A 1 99 ? 15.789 -12.301 3.853 1.00 89.19 99 ARG A O 1
ATOM 811 N N . ARG A 1 100 ? 16.007 -10.413 5.024 1.00 87.56 100 ARG A N 1
ATOM 812 C CA . ARG A 1 100 ? 15.376 -10.961 6.241 1.00 87.56 100 ARG A CA 1
ATOM 813 C C . ARG A 1 100 ? 13.908 -11.347 6.047 1.00 87.56 100 ARG A C 1
ATOM 815 O O . ARG A 1 100 ? 13.392 -12.175 6.789 1.00 87.56 100 ARG A O 1
ATOM 822 N N . TYR A 1 101 ? 13.221 -10.708 5.108 1.00 91.06 101 TYR A N 1
ATOM 823 C CA . TYR A 1 101 ? 11.833 -11.015 4.787 1.00 91.06 101 TYR A CA 1
ATOM 824 C C . TYR A 1 101 ? 11.721 -12.279 3.937 1.00 91.06 101 TYR A C 1
ATOM 826 O O . TYR A 1 101 ? 10.867 -13.116 4.218 1.00 91.06 101 TYR A O 1
ATOM 834 N N . LEU A 1 102 ? 12.641 -12.451 2.984 1.00 92.50 102 LEU A N 1
ATOM 835 C CA . LEU A 1 102 ? 12.785 -13.681 2.203 1.00 92.50 102 LEU A CA 1
ATOM 836 C C . LEU A 1 102 ? 13.208 -14.870 3.087 1.00 92.50 102 LEU A C 1
ATOM 838 O O . LEU A 1 102 ? 12.650 -15.956 2.952 1.00 92.50 102 LEU A O 1
ATOM 842 N N . ASP A 1 103 ? 14.094 -14.649 4.068 1.00 90.19 103 ASP A N 1
ATOM 843 C CA . ASP A 1 103 ? 14.481 -15.662 5.067 1.00 90.19 103 ASP A CA 1
ATOM 844 C C . ASP A 1 103 ? 13.259 -16.174 5.849 1.00 90.19 103 ASP A C 1
ATOM 846 O O . ASP A 1 103 ? 13.088 -17.377 6.028 1.00 90.19 103 ASP A O 1
ATOM 850 N N . ALA A 1 104 ? 12.356 -15.272 6.251 1.00 89.00 104 ALA A N 1
ATOM 851 C CA . ALA A 1 104 ? 11.103 -15.623 6.925 1.00 89.00 104 ALA A CA 1
ATOM 852 C C . ALA A 1 104 ? 10.075 -16.321 6.007 1.00 89.00 104 ALA A C 1
ATOM 854 O O . ALA A 1 104 ? 8.997 -16.701 6.465 1.00 89.00 104 ALA A O 1
ATOM 855 N N . MET A 1 105 ? 10.363 -16.436 4.710 1.00 89.56 105 MET A N 1
ATOM 856 C CA . MET A 1 105 ? 9.600 -17.222 3.735 1.00 89.56 105 MET A CA 1
ATOM 857 C C . MET A 1 105 ? 10.316 -18.520 3.346 1.00 89.56 105 MET A C 1
ATOM 859 O O . MET A 1 105 ? 9.785 -19.281 2.546 1.00 89.56 105 MET A O 1
ATOM 863 N N . GLY A 1 106 ? 11.506 -18.784 3.898 1.00 92.44 106 GLY A N 1
ATOM 864 C CA . GLY A 1 106 ? 12.310 -19.950 3.537 1.00 92.44 106 GLY A CA 1
ATOM 865 C C . GLY A 1 106 ? 12.904 -19.878 2.128 1.00 92.44 106 GLY A C 1
ATOM 866 O O . GLY A 1 106 ? 13.320 -20.906 1.600 1.00 92.44 106 GLY A O 1
ATOM 867 N N . ILE A 1 107 ? 12.952 -18.691 1.512 1.00 93.19 107 ILE A N 1
ATOM 868 C CA . ILE A 1 107 ? 13.474 -18.529 0.152 1.00 93.19 107 ILE A CA 1
ATOM 869 C C . ILE A 1 107 ? 15.008 -18.637 0.185 1.00 93.19 107 ILE A C 1
ATOM 871 O O . ILE A 1 107 ? 15.656 -17.925 0.964 1.00 93.19 107 ILE A O 1
ATOM 875 N N . PRO A 1 108 ? 15.618 -19.497 -0.652 1.00 92.94 108 PRO A N 1
ATOM 876 C CA . PRO A 1 108 ? 17.065 -19.656 -0.679 1.00 92.94 108 PRO A CA 1
ATOM 877 C C . PRO A 1 108 ? 17.807 -18.378 -1.079 1.00 92.94 108 PRO A C 1
ATOM 879 O O . PRO A 1 108 ? 17.353 -17.581 -1.894 1.00 92.94 108 PRO A O 1
ATOM 882 N N . LYS A 1 109 ? 19.010 -18.212 -0.525 1.00 88.56 109 LYS A N 1
ATOM 883 C CA . LYS A 1 109 ? 19.884 -17.049 -0.776 1.00 88.56 109 LYS A CA 1
ATOM 884 C C . LYS A 1 109 ? 20.778 -17.231 -1.995 1.00 88.56 109 LYS A C 1
ATOM 886 O O . LYS A 1 109 ? 21.247 -16.253 -2.568 1.00 88.56 109 LYS A O 1
ATOM 891 N N . ASN A 1 110 ? 21.087 -18.480 -2.325 1.00 93.19 110 ASN A N 1
ATOM 892 C CA . ASN A 1 110 ? 21.875 -18.813 -3.497 1.00 93.19 110 ASN A CA 1
ATOM 893 C C . ASN A 1 110 ? 20.979 -18.714 -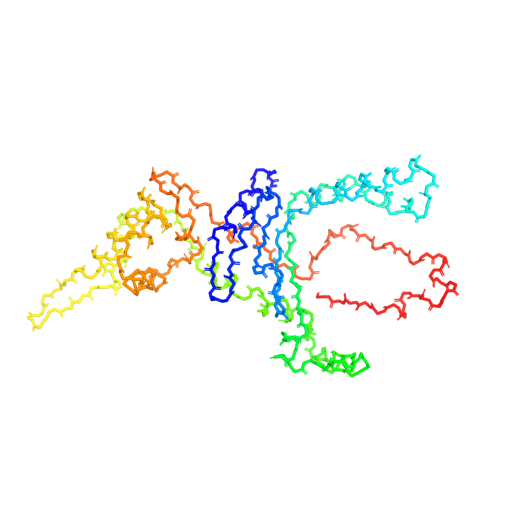4.735 1.00 93.19 110 ASN A C 1
ATOM 895 O O . ASN A 1 110 ? 19.895 -19.290 -4.740 1.00 93.19 110 ASN A O 1
ATOM 899 N N . LEU A 1 111 ? 21.443 -18.018 -5.775 1.00 89.62 111 LEU A N 1
ATOM 900 C CA . LEU A 1 111 ? 20.658 -17.764 -6.984 1.00 89.62 111 LEU A CA 1
ATOM 901 C C . LEU A 1 111 ? 20.141 -19.056 -7.632 1.00 89.62 111 LEU A C 1
ATOM 903 O O . LEU A 1 111 ? 18.956 -19.152 -7.925 1.00 89.62 111 LEU A O 1
ATOM 907 N N . TYR A 1 112 ? 20.991 -20.071 -7.797 1.00 91.94 112 TYR A N 1
ATOM 908 C CA . TYR A 1 112 ? 20.589 -21.341 -8.409 1.00 91.94 112 TYR A CA 1
ATOM 909 C C . TYR A 1 112 ? 19.552 -22.082 -7.564 1.00 91.94 112 TYR A C 1
ATOM 911 O O . TYR A 1 112 ? 18.586 -22.627 -8.093 1.00 91.94 112 TYR A O 1
ATOM 919 N N . GLN A 1 113 ? 19.719 -22.066 -6.239 1.00 94.06 113 GLN A N 1
ATOM 920 C CA . GLN A 1 113 ? 18.735 -22.648 -5.327 1.00 94.06 113 GLN A CA 1
ATOM 921 C C . GLN A 1 113 ? 17.419 -21.867 -5.339 1.00 94.06 113 GLN A C 1
ATOM 923 O O . GLN A 1 113 ? 16.365 -22.485 -5.270 1.00 94.06 113 GLN A O 1
ATOM 928 N N . ALA A 1 114 ? 17.467 -20.538 -5.445 1.00 90.69 114 ALA A N 1
ATOM 929 C CA . ALA A 1 114 ? 16.283 -19.690 -5.527 1.00 90.69 114 ALA A CA 1
ATOM 930 C C . ALA A 1 114 ? 15.518 -19.923 -6.836 1.00 90.69 114 ALA A C 1
ATOM 932 O O . ALA A 1 114 ? 14.300 -20.051 -6.801 1.00 90.69 114 ALA A O 1
ATOM 933 N N . ILE A 1 115 ? 16.226 -20.063 -7.963 1.00 91.31 115 ILE A N 1
ATOM 934 C CA . ILE A 1 115 ? 15.633 -20.417 -9.262 1.00 91.31 115 ILE A CA 1
ATOM 935 C C . ILE A 1 115 ? 14.957 -21.789 -9.180 1.00 91.31 115 ILE A C 1
ATOM 937 O O . ILE A 1 115 ? 13.805 -21.932 -9.579 1.00 91.31 115 ILE A O 1
ATOM 941 N N . LYS A 1 116 ? 15.642 -22.795 -8.618 1.00 92.88 116 LYS A N 1
ATOM 942 C CA . LYS A 1 116 ? 15.058 -24.129 -8.432 1.00 92.88 116 LYS A CA 1
ATOM 943 C C . LYS A 1 116 ? 13.838 -24.086 -7.511 1.00 92.88 116 LYS A C 1
ATOM 945 O O . LYS A 1 116 ? 12.812 -24.668 -7.838 1.00 92.88 116 LYS A O 1
ATOM 950 N N . TYR A 1 117 ? 13.945 -23.372 -6.393 1.00 93.81 117 TYR A N 1
ATOM 951 C CA . TYR A 1 117 ? 12.849 -23.183 -5.450 1.00 93.81 117 TYR A CA 1
ATOM 952 C C . TYR A 1 117 ? 11.642 -22.533 -6.121 1.00 93.81 117 TYR A C 1
ATOM 954 O O . TYR A 1 117 ? 10.536 -23.024 -5.946 1.00 93.81 117 TYR A O 1
ATOM 962 N N . GLN A 1 118 ? 11.845 -21.470 -6.906 1.00 92.94 118 GLN A N 1
ATOM 963 C CA . GLN A 1 118 ? 10.772 -20.830 -7.660 1.00 92.94 118 GLN A CA 1
ATOM 964 C C . GLN A 1 118 ? 10.123 -21.829 -8.619 1.00 92.94 118 GLN A C 1
ATOM 966 O O . GLN A 1 118 ? 8.909 -21.991 -8.588 1.00 92.94 118 GLN A O 1
ATOM 971 N N . HIS A 1 119 ? 10.921 -22.545 -9.414 1.00 91.44 119 HIS A N 1
ATOM 972 C CA . HIS A 1 119 ? 10.392 -23.531 -10.350 1.00 91.44 119 HIS A CA 1
ATOM 973 C C . HIS A 1 119 ? 9.564 -24.607 -9.638 1.00 91.44 119 HIS A C 1
ATOM 975 O O . HIS A 1 119 ? 8.471 -24.925 -10.084 1.00 91.44 119 HIS A O 1
ATOM 981 N N . ASP A 1 120 ? 10.054 -25.134 -8.513 1.00 92.38 120 ASP A N 1
ATOM 982 C CA . ASP A 1 120 ? 9.333 -26.118 -7.704 1.00 92.38 120 ASP A CA 1
ATOM 983 C C . ASP A 1 120 ? 8.057 -25.531 -7.068 1.00 92.38 120 ASP A C 1
ATOM 985 O O . ASP A 1 120 ? 7.040 -26.217 -7.010 1.00 92.38 120 ASP A O 1
ATOM 989 N N . TYR A 1 121 ? 8.091 -24.271 -6.624 1.00 91.94 121 TYR A N 1
ATOM 990 C CA . TYR A 1 121 ? 6.958 -23.563 -6.017 1.00 91.94 121 TYR A CA 1
ATOM 991 C C . TYR A 1 121 ? 5.819 -23.312 -7.013 1.00 91.94 121 TYR A C 1
ATOM 993 O O . TYR A 1 121 ? 4.645 -23.411 -6.657 1.00 91.94 121 TYR A O 1
ATOM 1001 N N . GLU A 1 122 ? 6.167 -22.989 -8.259 1.00 92.94 122 GLU A N 1
ATOM 1002 C CA . GLU A 1 122 ? 5.232 -22.564 -9.307 1.00 92.94 122 GLU A CA 1
ATOM 1003 C C . GLU A 1 122 ? 4.643 -23.742 -10.111 1.00 92.94 122 GLU A C 1
ATOM 1005 O O . GLU A 1 122 ? 3.764 -23.535 -10.946 1.00 92.94 122 GLU A O 1
ATOM 1010 N N . LYS A 1 123 ? 5.048 -24.993 -9.822 1.00 90.44 123 LYS A N 1
ATOM 1011 C CA . LYS A 1 123 ? 4.555 -26.216 -10.499 1.00 90.44 123 LYS A CA 1
ATOM 1012 C C . LYS A 1 123 ? 3.035 -26.365 -10.500 1.00 90.44 123 LYS A C 1
ATOM 1014 O O . LYS A 1 123 ? 2.473 -26.819 -11.491 1.00 90.44 123 LYS A O 1
ATOM 1019 N N . ASP A 1 124 ? 2.381 -25.957 -9.417 1.00 89.81 124 ASP A N 1
ATOM 1020 C CA . ASP A 1 124 ? 0.930 -26.098 -9.240 1.00 89.81 124 ASP A CA 1
ATOM 1021 C C . ASP A 1 124 ? 0.157 -24.826 -9.646 1.00 89.81 124 ASP A C 1
ATOM 1023 O O . ASP A 1 124 ? -0.947 -24.582 -9.159 1.00 89.81 124 ASP A O 1
ATOM 1027 N N . GLY A 1 125 ? 0.750 -23.964 -10.481 1.00 83.56 125 GLY A N 1
ATOM 1028 C CA . GLY A 1 125 ? 0.127 -22.712 -10.931 1.00 83.56 125 GLY A CA 1
ATOM 1029 C C . GLY A 1 125 ? 0.157 -21.575 -9.902 1.00 83.56 125 GLY A C 1
ATOM 1030 O O . GLY A 1 125 ? -0.564 -20.589 -10.047 1.00 83.56 125 GLY A O 1
ATOM 1031 N N . LYS A 1 126 ? 0.979 -21.695 -8.853 1.00 87.88 126 LYS A N 1
ATOM 1032 C CA . LYS A 1 126 ? 1.278 -20.589 -7.927 1.00 87.88 126 LYS A CA 1
ATOM 1033 C C . LYS A 1 126 ? 2.266 -19.614 -8.570 1.00 87.88 126 LYS A C 1
ATOM 1035 O O . LYS A 1 126 ? 2.971 -19.977 -9.502 1.00 87.88 126 LYS A O 1
ATOM 1040 N N . SER A 1 127 ? 2.349 -18.398 -8.032 1.00 89.94 127 SER A N 1
ATOM 1041 C CA . SER A 1 127 ? 3.323 -17.378 -8.445 1.00 89.94 127 SER A CA 1
ATOM 1042 C C . SER A 1 127 ? 4.070 -16.902 -7.207 1.00 89.94 127 SER A C 1
ATOM 1044 O O . SER A 1 127 ? 3.492 -16.262 -6.323 1.00 89.94 127 SER A O 1
ATOM 1046 N N . LEU A 1 128 ? 5.365 -17.225 -7.119 1.00 91.06 128 LEU A N 1
ATOM 1047 C CA . LEU A 1 128 ? 6.170 -16.905 -5.938 1.00 91.06 128 LEU A CA 1
ATOM 1048 C C . LEU A 1 128 ? 6.224 -15.388 -5.715 1.00 91.06 128 LEU A C 1
ATOM 1050 O O . LEU A 1 128 ? 6.123 -14.906 -4.586 1.00 91.06 128 LEU A O 1
ATOM 1054 N N . ILE A 1 129 ? 6.359 -14.624 -6.800 1.00 90.50 129 ILE A N 1
ATOM 1055 C CA . ILE A 1 129 ? 6.414 -13.160 -6.755 1.00 90.50 129 ILE A CA 1
ATOM 1056 C C . ILE A 1 129 ? 5.075 -12.571 -6.299 1.00 90.50 129 ILE A C 1
ATOM 1058 O O . ILE A 1 129 ? 5.070 -11.670 -5.453 1.00 90.50 129 ILE A O 1
ATOM 1062 N N . LYS A 1 130 ? 3.948 -13.100 -6.795 1.00 89.38 130 LYS A N 1
ATOM 1063 C CA . LYS A 1 130 ? 2.603 -12.696 -6.359 1.00 89.38 130 LYS A CA 1
ATOM 1064 C C . LYS A 1 130 ? 2.403 -12.964 -4.872 1.00 89.38 130 LYS A C 1
ATOM 1066 O O . LYS A 1 130 ? 1.945 -12.075 -4.158 1.00 89.38 130 LYS A O 1
ATOM 1071 N N . ASP A 1 131 ? 2.832 -14.119 -4.375 1.00 90.88 131 ASP A N 1
ATOM 1072 C CA . ASP A 1 131 ? 2.681 -14.479 -2.963 1.00 90.88 131 ASP A CA 1
ATOM 1073 C C . ASP A 1 131 ? 3.586 -13.649 -2.037 1.00 90.88 131 ASP A C 1
ATOM 1075 O O . ASP A 1 131 ? 3.154 -13.223 -0.958 1.00 90.88 131 ASP A O 1
ATOM 1079 N N . ILE A 1 132 ? 4.811 -13.317 -2.466 1.00 93.44 132 ILE A N 1
ATOM 1080 C CA . ILE A 1 132 ? 5.672 -12.344 -1.767 1.00 93.44 132 ILE A CA 1
ATOM 1081 C C . ILE A 1 132 ? 4.981 -10.979 -1.701 1.00 93.44 132 ILE A C 1
ATOM 1083 O O . ILE A 1 132 ? 4.943 -10.357 -0.634 1.00 93.44 132 ILE A O 1
ATOM 1087 N N . TRP A 1 133 ? 4.425 -10.510 -2.820 1.00 92.50 133 TRP A N 1
ATOM 1088 C CA . TRP A 1 133 ? 3.732 -9.227 -2.883 1.00 92.50 133 TRP A CA 1
ATOM 1089 C C . TRP A 1 133 ? 2.482 -9.218 -1.995 1.00 92.50 133 TRP A C 1
ATOM 1091 O O . TRP A 1 133 ? 2.294 -8.279 -1.218 1.00 92.50 133 TRP A O 1
ATOM 1101 N N . LEU A 1 134 ? 1.663 -10.274 -2.038 1.00 89.56 134 LEU A N 1
ATOM 1102 C CA . LEU A 1 134 ? 0.447 -10.409 -1.230 1.00 89.56 134 LEU A CA 1
ATOM 1103 C C . LEU A 1 134 ? 0.789 -10.410 0.255 1.00 89.56 134 LEU A C 1
ATOM 1105 O O . LEU A 1 134 ? 0.195 -9.658 1.027 1.00 89.56 134 LEU A O 1
ATOM 1109 N N . LYS A 1 135 ? 1.810 -11.170 0.662 1.00 91.62 135 LYS A N 1
ATOM 1110 C CA . LYS A 1 135 ? 2.304 -11.153 2.043 1.00 91.62 135 LYS A CA 1
ATOM 1111 C C . LYS A 1 135 ? 2.832 -9.771 2.430 1.00 91.62 135 LYS A C 1
ATOM 1113 O O . LYS A 1 135 ? 2.673 -9.347 3.579 1.00 91.62 135 LYS A O 1
ATOM 1118 N N . ALA A 1 136 ? 3.472 -9.055 1.504 1.00 92.38 136 ALA A N 1
ATOM 1119 C CA . ALA A 1 136 ? 3.972 -7.717 1.773 1.00 92.38 136 ALA A CA 1
ATOM 1120 C C . ALA A 1 136 ? 2.804 -6.757 2.008 1.00 92.38 136 ALA A C 1
ATOM 1122 O O . ALA A 1 136 ? 2.806 -6.058 3.021 1.00 92.38 136 ALA A O 1
ATOM 1123 N N . PHE A 1 137 ? 1.797 -6.739 1.141 1.00 90.25 137 PHE A N 1
ATOM 1124 C CA . PHE A 1 137 ? 0.673 -5.809 1.226 1.00 90.25 137 PHE A CA 1
ATOM 1125 C C . PHE A 1 137 ? -0.494 -6.277 2.102 1.00 90.25 137 PHE A C 1
ATOM 1127 O O . PHE A 1 137 ? -1.367 -5.456 2.375 1.00 90.25 137 PHE A O 1
ATOM 1134 N N . SER A 1 138 ? -0.495 -7.500 2.643 1.00 88.88 138 SER A N 1
ATOM 1135 C CA . SER A 1 138 ? -1.585 -7.991 3.505 1.00 88.88 138 SER A CA 1
ATOM 1136 C C . SER A 1 138 ? -1.947 -7.056 4.665 1.00 88.88 138 SER A C 1
ATOM 1138 O O . SER A 1 138 ? -3.137 -6.858 4.893 1.00 88.88 138 SER A O 1
ATOM 1140 N N . PRO A 1 139 ? -1.008 -6.360 5.353 1.00 88.75 139 PRO A N 1
ATOM 1141 C CA . PRO A 1 139 ? -1.395 -5.404 6.387 1.00 88.75 139 PRO A CA 1
ATOM 1142 C C . PRO A 1 139 ? -2.218 -4.235 5.836 1.00 88.75 139 PRO A C 1
ATOM 1144 O O . PRO A 1 139 ? -3.097 -3.739 6.540 1.00 88.75 139 PRO A O 1
ATOM 1147 N N . LEU A 1 140 ? -1.931 -3.788 4.607 1.00 86.44 140 LEU A N 1
ATOM 1148 C CA . LEU A 1 140 ? -2.714 -2.764 3.919 1.00 86.44 140 LEU A CA 1
ATOM 1149 C C . LEU A 1 140 ? -4.061 -3.329 3.486 1.00 86.44 140 LEU A C 1
ATOM 1151 O O . LEU A 1 140 ? -5.080 -2.743 3.823 1.00 86.44 140 LEU A O 1
ATOM 1155 N N . LEU A 1 141 ? -4.066 -4.471 2.795 1.00 82.62 141 LEU A N 1
ATOM 1156 C CA . LEU A 1 141 ? -5.285 -5.098 2.283 1.00 82.62 141 LEU A CA 1
ATOM 1157 C C . LEU A 1 141 ? -6.268 -5.405 3.420 1.00 82.62 141 LEU A C 1
ATOM 1159 O O . LEU A 1 141 ? -7.406 -4.965 3.345 1.00 82.62 141 LEU A O 1
ATOM 1163 N N . HIS A 1 142 ? -5.811 -5.969 4.541 1.00 81.88 142 HIS A N 1
ATOM 1164 C CA . HIS A 1 142 ? -6.644 -6.177 5.733 1.00 81.88 142 HIS A CA 1
ATOM 1165 C C . HIS A 1 142 ? -7.142 -4.868 6.373 1.00 81.88 142 HIS A C 1
ATOM 1167 O O . HIS A 1 142 ? -8.170 -4.853 7.038 1.00 81.88 142 HIS A O 1
ATOM 1173 N N . ALA A 1 143 ? -6.407 -3.755 6.242 1.00 77.75 143 ALA A N 1
ATOM 1174 C CA . ALA A 1 143 ? -6.878 -2.457 6.743 1.00 77.75 143 ALA A CA 1
ATOM 1175 C C . ALA A 1 143 ? -7.983 -1.860 5.858 1.00 77.75 143 ALA A C 1
ATOM 1177 O O . ALA A 1 143 ? -8.777 -1.040 6.331 1.00 77.75 143 ALA A O 1
ATOM 1178 N N . LEU A 1 144 ? -7.990 -2.256 4.584 1.00 73.31 144 LEU A N 1
ATOM 1179 C CA . LEU A 1 144 ? -8.989 -1.893 3.594 1.00 73.31 144 LEU A CA 1
ATOM 1180 C C . LEU A 1 144 ? -10.212 -2.817 3.687 1.00 73.31 144 LEU A C 1
ATOM 1182 O O . LEU A 1 144 ? -11.333 -2.322 3.623 1.00 73.31 144 LEU A O 1
ATOM 1186 N N . GLU A 1 145 ? -10.030 -4.124 3.890 1.00 67.88 145 GLU A N 1
ATOM 1187 C CA . GLU A 1 145 ? -11.117 -5.093 4.077 1.00 67.88 145 GLU A CA 1
ATOM 1188 C C . GLU A 1 145 ? -12.208 -4.553 5.024 1.00 67.88 145 GLU A C 1
ATOM 1190 O O . GLU A 1 145 ? -11.933 -4.015 6.098 1.00 67.88 145 GLU A O 1
ATOM 1195 N N . GLY A 1 146 ? -13.464 -4.618 4.570 1.00 56.09 146 GLY A N 1
ATOM 1196 C CA . GLY A 1 146 ? -14.611 -3.993 5.240 1.00 56.09 146 GLY A CA 1
ATOM 1197 C C . GLY A 1 146 ? -15.067 -2.641 4.664 1.00 56.09 146 GLY A C 1
ATOM 1198 O O . GLY A 1 146 ? -16.111 -2.144 5.069 1.00 56.09 146 GLY A O 1
ATOM 1199 N N . GLN A 1 147 ? -14.383 -2.049 3.674 1.00 54.22 147 GLN A N 1
ATOM 1200 C CA . GLN A 1 147 ? -14.833 -0.806 2.997 1.00 54.22 147 GLN A CA 1
ATOM 1201 C C . GLN A 1 147 ? -16.010 -0.977 2.010 1.00 54.22 147 GLN A C 1
ATOM 1203 O O . GLN A 1 147 ? -16.171 -0.181 1.086 1.00 54.22 147 GLN A O 1
ATOM 1208 N N . ARG A 1 148 ? -16.884 -1.969 2.197 1.00 41.88 148 ARG A N 1
ATOM 1209 C CA . ARG A 1 148 ? -18.237 -1.896 1.625 1.00 41.88 148 ARG A CA 1
ATOM 1210 C C . ARG A 1 148 ? -19.136 -1.227 2.651 1.00 41.88 148 ARG A C 1
ATOM 1212 O O . ARG A 1 148 ? -19.929 -1.894 3.299 1.00 41.88 148 ARG A O 1
ATOM 1219 N N . MET A 1 149 ? -18.966 0.071 2.859 1.00 40.84 149 MET A N 1
ATOM 1220 C CA . MET A 1 149 ? -19.836 0.805 3.768 1.00 40.84 149 MET A CA 1
ATOM 1221 C C . MET A 1 149 ? -20.310 2.068 3.063 1.00 40.84 149 MET A C 1
ATOM 1223 O O . MET A 1 149 ? -19.525 2.967 2.762 1.00 40.84 149 MET A O 1
ATOM 1227 N N . ASN A 1 150 ? -21.614 2.063 2.778 1.00 42.03 150 ASN A N 1
ATOM 1228 C CA . ASN A 1 150 ? -22.402 3.227 2.408 1.00 42.03 150 ASN A CA 1
ATOM 1229 C C . ASN A 1 150 ? -22.125 4.369 3.392 1.00 42.03 150 ASN A C 1
ATOM 1231 O O . ASN A 1 150 ? -21.703 4.147 4.524 1.00 42.03 150 ASN A O 1
ATOM 1235 N N . ILE A 1 151 ? -22.348 5.599 2.957 1.00 42.72 151 ILE A N 1
ATOM 1236 C CA . ILE A 1 151 ? -22.368 6.764 3.838 1.00 42.72 151 ILE A CA 1
ATOM 1237 C C . ILE A 1 151 ? -23.492 6.513 4.854 1.00 42.72 151 ILE A C 1
ATOM 1239 O O . ILE A 1 151 ? -24.659 6.663 4.509 1.00 42.72 151 ILE A O 1
ATOM 1243 N N . PHE A 1 152 ? -23.166 6.029 6.054 1.00 49.47 152 PHE A N 1
ATOM 1244 C CA . PHE A 1 152 ? -24.178 5.783 7.079 1.00 49.47 152 PHE A CA 1
ATOM 1245 C C . PHE A 1 152 ? -24.596 7.111 7.687 1.00 49.47 152 PHE A C 1
ATOM 1247 O O . PHE A 1 152 ? -23.753 7.936 8.043 1.00 49.47 152 PHE A O 1
ATOM 1254 N N . ASN A 1 153 ? -25.902 7.282 7.835 1.00 65.25 153 ASN A N 1
ATOM 1255 C CA . ASN A 1 153 ? -26.461 8.295 8.715 1.00 65.25 153 ASN A CA 1
ATOM 1256 C C . ASN A 1 153 ? -26.069 7.959 10.175 1.00 65.25 153 ASN A C 1
ATOM 1258 O O . ASN A 1 153 ? -26.003 6.783 10.542 1.00 65.25 153 ASN A O 1
ATOM 1262 N N . ASP A 1 154 ? -25.814 8.969 11.014 1.00 72.88 154 ASP A N 1
ATOM 1263 C CA . ASP A 1 154 ? -25.484 8.821 12.443 1.00 72.88 154 ASP A CA 1
ATOM 1264 C C . ASP A 1 154 ? -26.459 7.869 13.164 1.00 72.88 154 ASP A C 1
ATOM 1266 O O . ASP A 1 154 ? -26.039 7.035 13.973 1.00 72.88 154 ASP A O 1
ATOM 1270 N N . ASP A 1 155 ? -27.748 7.944 12.822 1.00 80.00 155 ASP A N 1
ATOM 1271 C CA . ASP A 1 155 ? -28.797 7.084 13.379 1.00 80.00 155 ASP A CA 1
ATOM 1272 C C . ASP A 1 155 ? -28.616 5.610 12.992 1.00 80.00 155 ASP A C 1
ATOM 1274 O O . ASP A 1 155 ? -28.811 4.711 13.813 1.00 80.00 155 ASP A O 1
ATOM 1278 N N . GLU A 1 156 ? -28.201 5.333 11.754 1.00 80.69 156 GLU A N 1
ATOM 1279 C CA . GLU A 1 156 ? -27.936 3.970 11.289 1.00 80.69 156 GLU A CA 1
ATOM 1280 C C . GLU A 1 156 ? -26.716 3.380 11.996 1.00 80.69 156 GLU A C 1
ATOM 1282 O O . GLU A 1 156 ? -26.750 2.223 12.425 1.00 80.69 156 GLU A O 1
ATOM 1287 N N . VAL A 1 157 ? -25.658 4.180 12.181 1.00 82.94 157 VAL A N 1
ATOM 1288 C CA . VAL A 1 157 ? -24.481 3.768 12.955 1.00 82.94 157 VAL A CA 1
ATOM 1289 C C . VAL A 1 157 ? -24.878 3.451 14.392 1.00 82.94 157 VAL A C 1
ATOM 1291 O O . VAL A 1 157 ? -24.514 2.394 14.913 1.00 82.94 157 VAL A O 1
ATOM 1294 N N . HIS A 1 158 ? -25.650 4.327 15.037 1.00 89.00 158 HIS A N 1
ATOM 1295 C CA . HIS A 1 158 ? -26.067 4.120 16.421 1.00 89.00 158 HIS A CA 1
ATOM 1296 C C . HIS A 1 158 ? -26.938 2.873 16.573 1.00 89.00 158 HIS A C 1
ATOM 1298 O O . HIS A 1 158 ? -26.693 2.058 17.465 1.00 89.00 158 HIS A O 1
ATOM 1304 N N . ASN A 1 159 ? -27.907 2.679 15.677 1.00 89.06 159 ASN A N 1
ATOM 1305 C CA . ASN A 1 159 ? -28.779 1.506 15.676 1.00 89.06 159 ASN A CA 1
ATOM 1306 C C . ASN A 1 159 ? -27.993 0.212 15.446 1.00 89.06 159 ASN A C 1
ATOM 1308 O O . ASN A 1 159 ? -28.200 -0.764 16.170 1.00 89.06 159 ASN A O 1
ATOM 1312 N N . LYS A 1 160 ? -27.029 0.214 14.518 1.00 88.62 160 LYS A N 1
ATOM 1313 C CA . LYS A 1 160 ? -26.133 -0.928 14.292 1.00 88.62 160 LYS A CA 1
ATOM 1314 C C . LYS A 1 160 ? -25.325 -1.260 15.547 1.00 88.62 160 LYS A C 1
ATOM 1316 O O . LYS A 1 160 ? -25.242 -2.418 15.947 1.00 88.62 160 LYS A O 1
ATOM 1321 N N . LEU A 1 161 ? -24.769 -0.252 16.218 1.00 90.81 161 LEU A N 1
ATOM 1322 C CA . LEU A 1 161 ? -24.024 -0.456 17.462 1.00 90.81 161 LEU A CA 1
ATOM 1323 C C . LEU A 1 161 ? -24.918 -0.987 18.588 1.00 90.81 161 LEU A C 1
ATOM 1325 O O . LEU A 1 161 ? -24.480 -1.8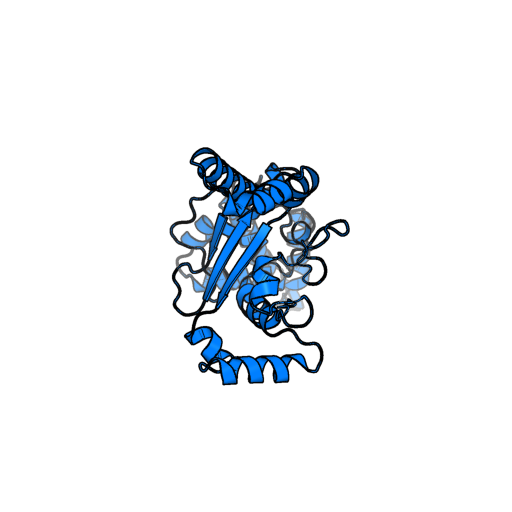52 19.344 1.00 90.81 161 LEU A O 1
ATOM 1329 N N . LYS A 1 162 ? -26.169 -0.522 18.688 1.00 92.62 162 LYS A N 1
ATOM 1330 C CA . LYS A 1 162 ? -27.149 -1.047 19.651 1.00 92.62 162 LYS A CA 1
ATOM 1331 C C . LYS A 1 162 ? -27.457 -2.520 19.406 1.00 92.62 162 LYS A C 1
ATOM 1333 O O . LYS A 1 162 ? -27.486 -3.282 20.364 1.00 92.62 162 LYS A O 1
ATOM 1338 N N . GLN A 1 163 ? -27.625 -2.931 18.150 1.00 91.94 163 GLN A N 1
ATOM 1339 C CA . GLN A 1 163 ? -27.866 -4.334 17.794 1.00 91.94 163 GLN A CA 1
ATOM 1340 C C . GLN A 1 163 ? -26.691 -5.250 18.168 1.00 91.94 163 GLN A C 1
ATOM 1342 O O . GLN A 1 163 ? -26.909 -6.391 18.561 1.00 91.94 163 GLN A O 1
ATOM 1347 N N . ILE A 1 164 ? -25.454 -4.755 18.074 1.00 91.62 164 ILE A N 1
ATOM 1348 C CA . ILE A 1 164 ? -24.243 -5.551 18.331 1.00 91.62 164 ILE A CA 1
ATOM 1349 C C . ILE A 1 164 ? -23.865 -5.562 19.819 1.00 91.62 164 ILE A C 1
ATOM 1351 O O . ILE A 1 164 ? -23.401 -6.576 20.336 1.00 91.62 164 ILE A O 1
ATOM 1355 N N . TYR A 1 165 ? -24.036 -4.435 20.512 1.00 94.19 165 TYR A N 1
ATOM 1356 C CA . TYR A 1 165 ? -23.499 -4.214 21.859 1.00 94.19 165 TYR A CA 1
ATOM 1357 C C . TYR A 1 165 ? -24.563 -4.008 22.941 1.00 94.19 165 TYR A C 1
ATOM 1359 O O . TYR A 1 165 ? -24.250 -3.434 23.990 1.00 94.19 165 TYR A O 1
ATOM 1367 N N . PHE A 1 166 ? -25.801 -4.459 22.729 1.00 92.38 166 PHE A N 1
ATOM 1368 C CA . PHE A 1 166 ? -26.776 -4.503 23.817 1.00 92.38 166 PHE A CA 1
ATOM 1369 C C . PHE A 1 166 ? -26.369 -5.535 24.871 1.00 92.38 166 PHE A C 1
ATOM 1371 O O . PHE A 1 166 ? -25.738 -6.552 24.582 1.00 92.38 166 PHE A O 1
ATOM 1378 N N . THR A 1 167 ? -26.743 -5.269 26.116 1.00 91.00 167 THR A N 1
ATOM 1379 C CA . THR A 1 167 ? -26.503 -6.180 27.235 1.00 91.00 167 THR A CA 1
ATOM 1380 C C . THR A 1 167 ? -27.734 -6.288 28.109 1.00 91.00 167 THR A C 1
ATOM 1382 O O . THR A 1 167 ? -28.394 -5.285 28.384 1.00 91.00 167 THR A O 1
ATOM 1385 N N . THR A 1 168 ? -28.023 -7.491 28.590 1.00 92.06 168 THR A N 1
ATOM 1386 C CA . THR A 1 168 ? -29.130 -7.729 29.518 1.00 92.06 168 THR A CA 1
ATOM 1387 C C . THR A 1 168 ? -28.604 -7.691 30.945 1.00 92.06 168 THR A C 1
ATOM 1389 O O . THR A 1 168 ? -27.638 -8.367 31.292 1.00 92.06 168 THR A O 1
ATOM 1392 N N . THR A 1 169 ? -29.220 -6.863 31.778 1.00 88.19 169 THR A N 1
ATOM 1393 C CA . THR A 1 169 ? -28.899 -6.782 33.207 1.00 88.19 169 THR A CA 1
ATOM 1394 C C . THR A 1 169 ? -29.349 -8.050 33.937 1.00 88.19 169 THR A C 1
ATOM 1396 O O . THR A 1 169 ? -30.257 -8.733 33.463 1.00 88.19 169 THR A O 1
ATOM 1399 N N . PRO A 1 170 ? -28.825 -8.330 35.146 1.00 86.69 170 PRO A N 1
ATOM 1400 C CA . PRO A 1 170 ? -29.307 -9.444 35.969 1.00 86.69 170 PRO A CA 1
ATOM 1401 C C . PRO A 1 170 ? -30.819 -9.408 36.258 1.00 86.69 170 PRO A C 1
ATOM 1403 O O . PRO A 1 170 ? -31.408 -10.433 36.569 1.00 86.69 170 PRO A O 1
ATOM 1406 N N . LYS A 1 171 ? -31.453 -8.231 36.137 1.00 89.00 171 LYS A N 1
ATOM 1407 C CA . LYS A 1 171 ? -32.899 -8.021 36.311 1.00 89.00 171 LYS A CA 1
ATOM 1408 C C . LYS A 1 171 ? -33.715 -8.201 35.019 1.00 89.00 171 LYS A C 1
ATOM 1410 O O . LYS A 1 171 ? -34.900 -7.901 35.017 1.00 89.00 171 LYS A O 1
ATOM 1415 N N . GLY A 1 172 ? -33.092 -8.615 33.914 1.00 88.00 172 GLY A N 1
ATOM 1416 C CA . GLY A 1 172 ? -33.754 -8.819 32.619 1.00 88.00 172 GLY A CA 1
ATOM 1417 C C . GLY A 1 172 ? -33.889 -7.567 31.742 1.00 88.00 172 GLY A C 1
ATOM 1418 O O . GLY A 1 172 ? -34.289 -7.678 30.589 1.00 88.00 172 GLY A O 1
ATOM 1419 N N . ASN A 1 173 ? -33.510 -6.380 32.230 1.00 90.75 173 ASN A N 1
ATOM 1420 C CA . ASN A 1 173 ? -33.599 -5.147 31.439 1.00 9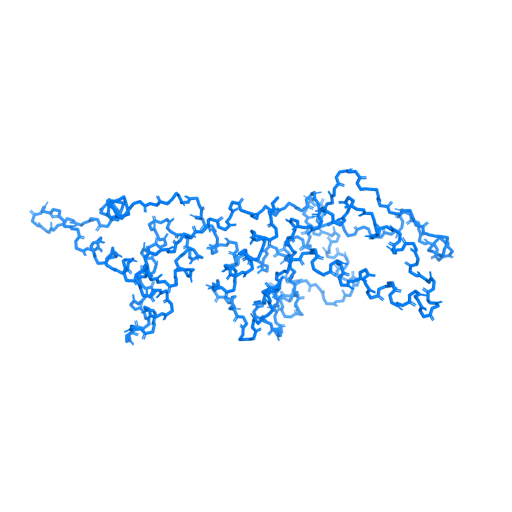0.75 173 ASN A CA 1
ATOM 1421 C C . ASN A 1 173 ? -32.475 -5.060 30.402 1.00 90.75 173 ASN A C 1
ATOM 1423 O O . ASN A 1 173 ? -31.311 -5.293 30.743 1.00 90.75 173 ASN A O 1
ATOM 1427 N N . ILE A 1 174 ? -32.809 -4.655 29.176 1.00 91.62 174 ILE A N 1
ATOM 1428 C CA . ILE A 1 174 ? -31.844 -4.385 28.103 1.00 91.62 174 ILE A CA 1
ATOM 1429 C C . ILE A 1 174 ? -31.179 -3.025 28.337 1.00 91.62 174 ILE A C 1
ATOM 1431 O O . ILE A 1 174 ? -31.828 -2.043 28.691 1.00 91.62 174 ILE A O 1
ATOM 1435 N N . THR A 1 175 ? -29.870 -2.961 28.116 1.00 92.81 175 THR A N 1
ATOM 1436 C CA . THR A 1 175 ? -29.052 -1.754 28.247 1.00 92.81 175 THR A CA 1
ATOM 1437 C C . THR A 1 175 ? -28.204 -1.553 27.001 1.00 92.81 175 THR A C 1
ATOM 1439 O O . THR A 1 175 ? -27.682 -2.509 26.430 1.00 92.81 175 THR A O 1
ATOM 1442 N N . TYR A 1 176 ? -28.039 -0.292 26.607 1.00 94.81 176 TYR A N 1
ATOM 1443 C CA . TYR A 1 176 ? -27.255 0.111 25.436 1.00 94.81 176 TYR 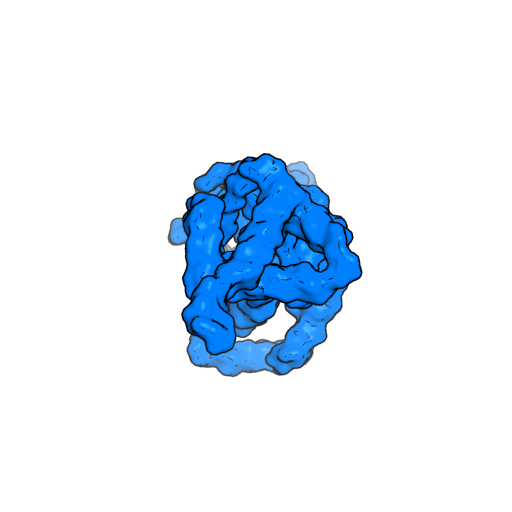A CA 1
ATOM 1444 C C . TYR A 1 176 ? -26.004 0.911 25.811 1.00 94.81 176 TYR A C 1
ATOM 1446 O O . TYR A 1 176 ? -25.334 1.460 24.946 1.00 94.81 176 TYR A O 1
ATOM 1454 N N . SER A 1 177 ? -25.633 0.949 27.095 1.00 93.00 177 SER A N 1
ATOM 1455 C CA . SER A 1 177 ? -24.541 1.792 27.596 1.00 93.00 177 SER A CA 1
ATOM 1456 C C . SER A 1 177 ? -23.200 1.527 26.905 1.00 93.00 177 SER A C 1
ATOM 1458 O O . SER A 1 177 ? -22.404 2.450 26.724 1.00 93.00 177 SER A O 1
ATOM 1460 N N . ARG A 1 178 ? -22.938 0.276 26.501 1.00 92.88 178 ARG A N 1
ATOM 1461 C CA . ARG A 1 178 ? -21.754 -0.071 25.707 1.00 92.88 178 ARG A CA 1
ATOM 1462 C C . ARG A 1 178 ? -21.849 0.503 24.292 1.00 92.88 178 ARG A C 1
ATOM 1464 O O . ARG A 1 178 ? -20.915 1.175 23.867 1.00 92.88 178 ARG A O 1
ATOM 1471 N N . ALA A 1 179 ? -22.976 0.305 23.609 1.00 93.00 179 ALA A N 1
ATOM 1472 C CA . ALA A 1 179 ? -23.233 0.879 22.288 1.00 93.00 179 ALA A CA 1
ATOM 1473 C C . ALA A 1 179 ? -23.115 2.412 22.290 1.00 93.00 179 ALA A C 1
ATOM 1475 O O . ALA A 1 179 ? -22.434 2.975 21.438 1.00 93.00 179 ALA A O 1
ATOM 1476 N N . ASP A 1 180 ? -23.693 3.084 23.288 1.00 93.50 180 ASP A N 1
ATOM 1477 C CA . ASP A 1 180 ? -23.648 4.543 23.424 1.00 93.50 180 ASP A CA 1
ATOM 1478 C C . ASP A 1 180 ? -22.221 5.059 23.639 1.00 93.50 180 ASP A C 1
ATOM 1480 O O . ASP A 1 180 ? -21.847 6.105 23.111 1.00 93.50 180 ASP A O 1
ATOM 1484 N N . ARG A 1 181 ? -21.396 4.323 24.394 1.00 95.12 181 ARG A N 1
ATOM 1485 C CA . ARG A 1 181 ? -19.980 4.657 24.588 1.00 95.12 181 ARG A CA 1
ATOM 1486 C C . ARG A 1 181 ? -19.201 4.561 23.277 1.00 95.12 181 ARG A C 1
ATOM 1488 O O . ARG A 1 181 ? -18.454 5.481 22.952 1.00 95.12 181 ARG A O 1
ATOM 1495 N N . VAL A 1 182 ? -19.397 3.477 22.526 1.00 93.88 182 VAL A N 1
ATOM 1496 C CA . VAL A 1 182 ? -18.761 3.279 21.213 1.00 93.88 182 VAL A CA 1
ATOM 1497 C C . VAL A 1 182 ? -19.234 4.344 20.219 1.00 93.88 182 VAL A C 1
ATOM 1499 O O . VAL A 1 182 ? -18.429 4.891 19.470 1.00 93.88 182 VAL A O 1
ATOM 1502 N N . PHE A 1 183 ? -20.517 4.710 20.257 1.00 92.06 183 PHE A N 1
ATOM 1503 C CA . PHE A 1 183 ? -21.075 5.755 19.403 1.00 92.06 183 PHE A CA 1
ATOM 1504 C C . PHE A 1 183 ? -20.512 7.146 19.724 1.00 92.06 183 PHE A C 1
ATOM 1506 O O . PHE A 1 183 ? -20.157 7.888 18.814 1.00 92.06 183 PHE A O 1
ATOM 1513 N N . ARG A 1 184 ? -20.344 7.497 21.007 1.00 93.56 184 ARG A N 1
ATOM 1514 C CA . ARG A 1 184 ? -19.668 8.748 21.399 1.00 93.56 184 ARG A CA 1
ATOM 1515 C C . ARG A 1 184 ? -18.234 8.800 20.880 1.00 93.56 184 ARG A C 1
ATOM 1517 O O . ARG A 1 184 ? -17.835 9.823 20.340 1.00 93.56 184 ARG A O 1
ATOM 1524 N N . PHE A 1 185 ? -17.497 7.693 20.990 1.00 94.06 185 PHE A N 1
ATOM 1525 C CA . PHE A 1 185 ? -16.152 7.588 20.424 1.00 94.06 185 PHE A CA 1
ATOM 1526 C C . PHE A 1 185 ? -16.153 7.808 18.903 1.00 94.06 185 PHE A C 1
ATOM 1528 O O . PHE A 1 185 ? -15.346 8.584 18.398 1.00 94.06 185 PHE A O 1
ATOM 1535 N N . TYR A 1 186 ? -17.099 7.200 18.180 1.00 90.25 186 TYR A N 1
ATOM 1536 C CA . TYR A 1 186 ? -17.287 7.436 16.745 1.00 90.25 186 TYR A CA 1
ATOM 1537 C C . TYR A 1 186 ? -17.565 8.911 16.413 1.00 90.25 186 TYR A C 1
ATOM 1539 O O . TYR A 1 186 ? -16.915 9.469 15.531 1.00 90.25 186 TYR A O 1
ATOM 1547 N N . ARG A 1 187 ? -18.459 9.578 17.153 1.00 88.25 187 ARG A N 1
ATOM 1548 C CA . ARG A 1 187 ? -18.741 11.009 16.952 1.00 88.25 187 ARG A CA 1
ATOM 1549 C C . ARG A 1 187 ? -17.518 11.890 17.202 1.00 88.25 187 ARG A C 1
ATOM 1551 O O . ARG A 1 187 ? -17.293 12.808 16.423 1.00 88.25 187 ARG A O 1
ATOM 1558 N N . SER A 1 188 ? -16.718 11.594 18.229 1.00 90.00 188 SER A N 1
ATOM 1559 C CA . SER A 1 188 ? -15.454 12.304 18.472 1.00 90.00 188 SER A CA 1
ATOM 1560 C C . SER A 1 188 ? -14.477 12.140 17.308 1.00 90.00 188 SER A C 1
ATOM 1562 O O . SER A 1 188 ? -13.802 13.092 16.931 1.00 90.00 188 SER A O 1
ATOM 1564 N N . LEU A 1 189 ? -14.417 10.954 16.690 1.00 89.19 189 LEU A N 1
ATOM 1565 C CA . LEU A 1 189 ? -13.590 10.741 15.498 1.00 89.19 189 LEU A CA 1
ATOM 1566 C C . LEU A 1 189 ? -14.065 11.595 14.313 1.00 89.19 189 LEU A C 1
ATOM 1568 O O . LEU A 1 189 ? -13.226 12.132 13.598 1.00 89.19 189 LEU A O 1
ATOM 1572 N N . ILE A 1 190 ? -15.380 11.754 14.120 1.00 83.38 190 ILE A N 1
ATOM 1573 C CA . ILE A 1 190 ? -15.950 12.624 13.075 1.00 83.38 190 ILE A CA 1
ATOM 1574 C C . ILE A 1 190 ? -15.704 14.111 13.362 1.00 83.38 190 ILE A C 1
ATOM 1576 O O . ILE A 1 190 ? -15.464 14.886 12.434 1.00 83.38 190 ILE A O 1
ATOM 1580 N N . SER A 1 191 ? -15.813 14.537 14.623 1.00 83.75 191 SER A N 1
ATOM 1581 C CA . SER A 1 191 ? -15.682 15.952 14.981 1.00 83.75 191 SER A CA 1
ATOM 1582 C C . SER A 1 191 ? -14.226 16.406 14.990 1.00 83.75 191 SER A C 1
ATOM 1584 O O . SER A 1 191 ? -13.906 17.432 14.389 1.00 83.75 191 SER A O 1
ATOM 1586 N N . ASP A 1 192 ? -13.347 15.617 15.609 1.00 86.06 192 ASP A N 1
ATOM 1587 C CA . ASP A 1 192 ? -11.997 16.053 15.980 1.00 86.06 192 ASP A CA 1
ATOM 1588 C C . ASP A 1 192 ? -10.908 15.367 15.141 1.00 86.06 192 ASP A C 1
ATOM 1590 O O . ASP A 1 192 ? -9.765 15.822 15.113 1.00 86.06 192 ASP A O 1
ATOM 1594 N N . GLY A 1 193 ? -11.247 14.277 14.447 1.00 86.88 193 GLY A N 1
ATOM 1595 C CA . GLY A 1 193 ? -10.323 13.502 13.623 1.00 86.88 193 GLY A CA 1
ATOM 1596 C C . GLY A 1 193 ? -9.525 12.446 14.396 1.00 86.88 193 GLY A C 1
ATOM 1597 O O . GLY A 1 193 ? -9.281 12.542 15.601 1.00 86.88 193 GLY A O 1
ATOM 1598 N N . TYR A 1 194 ? -9.073 11.411 13.683 1.00 90.19 194 TYR A N 1
ATOM 1599 C CA . TYR A 1 194 ? -8.450 10.219 14.268 1.00 90.19 194 TYR A CA 1
ATOM 1600 C C . TYR A 1 194 ? -7.218 10.526 15.123 1.00 90.19 194 TYR A C 1
ATOM 1602 O O . TYR A 1 194 ? -7.097 10.020 16.238 1.00 90.19 194 TYR A O 1
ATOM 1610 N N . GLU A 1 195 ? -6.284 11.329 14.606 1.00 89.56 195 GLU A N 1
ATOM 1611 C CA . GLU A 1 195 ? -5.028 11.605 15.316 1.00 89.56 195 GLU A CA 1
ATOM 1612 C C . GLU A 1 195 ? -5.252 12.492 16.548 1.00 89.56 195 GLU A C 1
ATOM 1614 O O . GLU A 1 195 ? -4.632 12.240 17.578 1.00 89.56 195 GLU A O 1
ATOM 1619 N N . SER A 1 196 ? -6.173 13.461 16.481 1.00 90.31 196 SER A N 1
ATOM 1620 C CA . SER A 1 196 ? -6.527 14.315 17.623 1.00 90.31 196 SER A CA 1
ATOM 1621 C C . SER A 1 196 ? -7.163 13.494 18.746 1.00 90.31 196 SER A C 1
ATOM 1623 O O . SER A 1 196 ? -6.682 13.500 19.882 1.00 90.31 196 SER A O 1
ATOM 1625 N N . VAL A 1 197 ? -8.172 12.677 18.413 1.00 92.75 197 VAL A N 1
ATOM 1626 C CA . VAL A 1 197 ? -8.816 11.778 19.382 1.00 92.75 197 VAL A CA 1
ATOM 1627 C C . VAL A 1 197 ? -7.812 10.785 19.953 1.00 92.75 197 VAL A C 1
ATOM 1629 O O . VAL A 1 197 ? -7.807 10.521 21.147 1.00 92.75 197 VAL A O 1
ATOM 1632 N N . LYS A 1 198 ? -6.912 10.232 19.138 1.00 93.69 198 LYS A N 1
ATOM 1633 C CA . LYS A 1 198 ? -5.890 9.309 19.640 1.00 93.69 198 LYS A CA 1
ATOM 1634 C C . LYS A 1 198 ? -4.947 9.971 20.649 1.00 93.69 198 LYS A C 1
ATOM 1636 O O . LYS A 1 198 ? -4.536 9.309 21.600 1.00 93.69 198 LYS A O 1
ATOM 1641 N N . GLN A 1 199 ? -4.597 11.239 20.440 1.00 92.50 199 GLN A N 1
ATOM 1642 C CA . GLN A 1 199 ? -3.725 12.006 21.333 1.00 92.50 199 GLN A CA 1
ATOM 1643 C C . GLN A 1 199 ? -4.430 12.455 22.619 1.00 92.50 199 GLN A C 1
ATOM 1645 O O . GLN A 1 199 ? -3.763 12.602 23.640 1.00 92.50 199 GLN A O 1
ATOM 1650 N N . SER A 1 200 ? -5.757 12.626 22.608 1.00 92.31 200 SER A N 1
ATOM 1651 C CA . SER A 1 200 ? -6.517 13.034 23.800 1.00 92.31 200 SER A CA 1
ATOM 1652 C C . SER A 1 200 ? -6.674 11.921 24.847 1.00 92.31 200 SER A C 1
ATOM 1654 O O . SER A 1 200 ? -6.964 12.195 26.012 1.00 92.31 200 SER A O 1
ATOM 1656 N N . TYR A 1 201 ? -6.451 10.658 24.471 1.00 92.00 201 TYR A N 1
ATOM 1657 C CA . TYR A 1 201 ? -6.517 9.527 25.395 1.00 92.00 201 TYR A CA 1
ATOM 1658 C C . TYR A 1 201 ? -5.250 9.419 26.250 1.00 92.00 201 TYR A C 1
ATOM 1660 O O . TYR A 1 201 ? -4.172 9.100 25.751 1.00 92.00 201 TYR A O 1
ATOM 1668 N N . SER A 1 202 ? -5.405 9.540 27.571 1.00 87.81 202 SER A N 1
ATOM 1669 C CA . SER A 1 202 ? -4.325 9.294 28.540 1.00 87.81 202 SER A CA 1
ATOM 1670 C C . SER A 1 202 ? -3.820 7.845 28.514 1.00 87.81 202 SER A C 1
ATOM 1672 O O . SER A 1 202 ? -2.628 7.588 28.666 1.00 87.81 202 SER A O 1
ATOM 1674 N N . ALA A 1 203 ? -4.722 6.885 28.284 1.00 90.56 203 ALA A N 1
ATOM 1675 C CA . ALA A 1 203 ? -4.403 5.469 28.165 1.00 90.56 203 ALA A CA 1
ATOM 1676 C C . ALA A 1 203 ? -4.600 4.981 26.725 1.00 90.56 203 ALA A C 1
ATOM 1678 O O . ALA A 1 203 ? -5.723 4.749 26.268 1.00 90.56 203 ALA A O 1
ATOM 1679 N N . THR A 1 204 ? -3.490 4.714 26.032 1.00 88.50 204 THR A N 1
ATOM 1680 C CA . THR A 1 204 ? -3.483 4.209 24.650 1.00 88.50 204 THR A CA 1
ATOM 1681 C C . THR A 1 204 ? -4.290 2.913 24.477 1.00 88.50 204 THR A C 1
ATOM 1683 O O . THR A 1 204 ? -4.915 2.699 23.439 1.00 88.50 204 THR A O 1
ATOM 1686 N N . ARG A 1 205 ? -4.325 2.048 25.500 1.00 92.31 205 ARG A N 1
ATOM 1687 C CA . ARG A 1 205 ? -5.109 0.801 25.479 1.00 92.31 205 ARG A CA 1
ATOM 1688 C C . ARG A 1 205 ? -6.609 1.063 25.329 1.00 92.31 205 ARG A C 1
ATOM 1690 O O . ARG A 1 205 ? -7.267 0.358 24.572 1.00 92.31 205 ARG A O 1
ATOM 1697 N N . SER A 1 206 ? -7.138 2.079 26.008 1.00 91.88 206 SER A N 1
ATOM 1698 C CA . SER A 1 206 ? -8.564 2.417 25.958 1.00 91.88 206 SER A CA 1
ATOM 1699 C C . SER A 1 206 ? -8.982 2.884 24.564 1.00 91.88 206 SER A C 1
ATOM 1701 O O . SER A 1 206 ? -10.026 2.462 24.074 1.00 91.88 206 SER A O 1
ATOM 1703 N N . PHE A 1 207 ? -8.130 3.659 23.886 1.00 94.88 207 PHE A N 1
ATOM 1704 C CA . PHE A 1 207 ? -8.352 4.053 22.493 1.00 94.88 207 PHE A CA 1
ATOM 1705 C C . PHE A 1 207 ? -8.460 2.829 21.573 1.00 94.88 207 PHE A C 1
ATOM 1707 O O . PHE A 1 207 ? -9.426 2.686 20.826 1.00 94.88 207 PHE A O 1
ATOM 1714 N N . TYR A 1 208 ? -7.492 1.908 21.652 1.00 93.94 208 TYR A N 1
ATOM 1715 C CA . TYR A 1 208 ? -7.496 0.719 20.796 1.00 93.94 208 TYR A CA 1
ATOM 1716 C C . TYR A 1 208 ? -8.640 -0.248 21.115 1.00 93.94 208 TYR A C 1
ATOM 1718 O O . TYR A 1 208 ? -9.134 -0.900 20.200 1.00 93.94 208 TYR A O 1
ATOM 1726 N N . ASN A 1 209 ? -9.103 -0.319 22.366 1.00 94.50 209 ASN A N 1
ATOM 1727 C CA . ASN A 1 209 ? -10.286 -1.107 22.715 1.00 94.50 209 ASN A CA 1
ATOM 1728 C C . ASN A 1 209 ? -11.532 -0.591 21.980 1.00 94.50 209 ASN A C 1
ATOM 1730 O O . ASN A 1 209 ? -12.207 -1.381 21.327 1.00 94.50 209 ASN A O 1
ATOM 1734 N N . HIS A 1 210 ? -11.794 0.719 22.012 1.00 94.12 210 HIS A N 1
ATOM 1735 C CA . HIS A 1 210 ? -12.933 1.304 21.294 1.00 94.12 210 HIS A CA 1
ATOM 1736 C C . HIS A 1 210 ? -12.778 1.235 19.776 1.00 94.12 210 HIS A C 1
ATOM 1738 O O . HIS A 1 210 ? -13.748 0.973 19.067 1.00 94.12 210 HIS A O 1
ATOM 1744 N N . LEU A 1 211 ? -11.551 1.397 19.268 1.00 94.06 211 LEU A N 1
ATOM 1745 C CA . LEU A 1 211 ? -11.267 1.170 17.855 1.00 94.06 211 LEU A CA 1
ATOM 1746 C C . LEU A 1 211 ? -11.637 -0.262 17.451 1.00 94.06 211 LEU A C 1
ATOM 1748 O O . LEU A 1 211 ? -12.325 -0.444 16.456 1.00 94.06 211 LEU A O 1
ATOM 1752 N N . ASN A 1 212 ? -11.236 -1.267 18.234 1.00 93.50 212 ASN A N 1
ATOM 1753 C CA . ASN A 1 212 ? -11.552 -2.668 17.955 1.00 93.50 212 ASN A CA 1
ATOM 1754 C C . ASN A 1 212 ? -13.059 -2.963 18.027 1.00 93.50 212 ASN A C 1
ATOM 1756 O O . ASN A 1 212 ? -13.536 -3.805 17.272 1.00 93.50 212 ASN A O 1
ATOM 1760 N N . GLU A 1 213 ? -13.812 -2.264 18.882 1.00 94.25 213 GLU A N 1
ATOM 1761 C CA . GLU A 1 213 ? -15.280 -2.339 18.894 1.00 94.25 213 GLU A CA 1
ATOM 1762 C C . GLU A 1 213 ? -15.869 -1.806 17.574 1.00 94.25 213 GLU A C 1
ATOM 1764 O O . GLU A 1 213 ? -16.698 -2.463 16.952 1.00 94.25 213 GLU A O 1
ATOM 1769 N N . LEU A 1 214 ? -15.379 -0.680 17.049 1.00 90.75 214 LEU A N 1
ATOM 1770 C CA . LEU A 1 214 ? -15.808 -0.218 15.722 1.00 90.75 214 LEU A CA 1
ATOM 1771 C C . LEU A 1 214 ? -15.412 -1.199 14.604 1.00 90.75 214 LEU A C 1
ATOM 1773 O O . LEU A 1 214 ? -16.224 -1.485 13.726 1.00 90.75 214 LEU A O 1
ATOM 1777 N N . LEU A 1 215 ? -14.203 -1.768 14.644 1.00 89.69 215 LEU A N 1
ATOM 1778 C CA . LEU A 1 215 ? -13.774 -2.761 13.650 1.00 89.69 215 LEU A CA 1
ATOM 1779 C C . LEU A 1 215 ? -14.665 -4.013 13.671 1.00 89.69 215 LEU A C 1
ATOM 1781 O O . LEU A 1 215 ? -15.096 -4.481 12.620 1.00 89.69 215 LEU A O 1
ATOM 1785 N N . ALA A 1 216 ? -15.002 -4.520 14.860 1.00 88.75 216 ALA A N 1
ATOM 1786 C CA . ALA A 1 216 ? -15.905 -5.660 15.022 1.00 88.75 216 ALA A CA 1
ATOM 1787 C C . ALA A 1 216 ? -17.344 -5.346 14.573 1.00 88.75 216 ALA A C 1
ATOM 1789 O O . ALA A 1 216 ? -18.051 -6.241 14.115 1.00 88.75 216 ALA A O 1
ATOM 1790 N N . ALA A 1 217 ? -17.762 -4.077 14.630 1.00 85.88 217 ALA A N 1
ATOM 1791 C CA . ALA A 1 217 ? -19.025 -3.608 14.061 1.00 85.88 217 ALA A CA 1
ATOM 1792 C C . ALA A 1 217 ? -19.002 -3.449 12.523 1.00 85.88 217 ALA A C 1
ATOM 1794 O O . ALA A 1 217 ? -19.994 -3.021 11.922 1.00 85.88 217 ALA A O 1
ATOM 1795 N N . GLY A 1 218 ? -17.894 -3.807 11.865 1.00 80.00 218 GLY A N 1
ATOM 1796 C CA . GLY A 1 218 ? -17.754 -3.833 10.409 1.00 80.00 218 GLY A CA 1
ATOM 1797 C C . GLY A 1 218 ? -17.260 -2.526 9.789 1.00 80.00 218 GLY A C 1
ATOM 1798 O O . GLY A 1 218 ? -17.372 -2.360 8.578 1.00 80.00 218 GLY A O 1
ATOM 1799 N N . PHE A 1 219 ? -16.733 -1.591 10.582 1.00 81.25 219 PHE A N 1
ATOM 1800 C CA . PHE A 1 219 ? -16.024 -0.430 10.043 1.00 81.25 219 PHE A CA 1
ATOM 1801 C C . PHE A 1 219 ? -14.604 -0.826 9.630 1.00 81.25 219 PHE A C 1
ATOM 1803 O O . PHE A 1 219 ? -13.920 -1.542 10.359 1.00 81.25 219 PHE A O 1
ATOM 1810 N N . SER A 1 220 ? -14.117 -0.324 8.492 1.00 80.75 220 SER A N 1
ATOM 1811 C CA . SER A 1 220 ? -12.717 -0.556 8.116 1.00 80.75 220 SER A CA 1
ATOM 1812 C C . SER A 1 220 ? -11.777 0.364 8.893 1.00 80.75 220 SER A C 1
ATOM 1814 O O . SER A 1 220 ? -12.086 1.525 9.189 1.00 80.75 220 SER A O 1
ATOM 1816 N N . LYS A 1 221 ? -10.569 -0.127 9.174 1.00 86.44 221 LYS A N 1
ATOM 1817 C CA . LYS A 1 221 ? -9.552 0.657 9.880 1.00 86.44 221 LYS A CA 1
ATOM 1818 C C . LYS A 1 221 ? -9.125 1.882 9.082 1.00 86.44 221 LYS A C 1
ATOM 1820 O O . LYS A 1 221 ? -8.962 2.954 9.657 1.00 86.44 221 LYS A O 1
ATOM 1825 N N . THR A 1 222 ? -8.985 1.734 7.767 1.00 78.31 222 THR A N 1
ATOM 1826 C CA . THR A 1 222 ? -8.648 2.846 6.877 1.00 78.31 222 THR A CA 1
ATOM 1827 C C . THR A 1 222 ? -9.719 3.932 6.888 1.00 78.31 222 THR A C 1
ATOM 1829 O O . THR A 1 222 ? -9.360 5.106 6.900 1.00 78.31 222 THR A O 1
ATOM 1832 N N . GLN A 1 223 ? -11.011 3.578 6.912 1.00 78.62 223 GLN A N 1
ATOM 1833 C CA . GLN A 1 223 ? -12.092 4.570 6.988 1.00 78.62 223 GLN A CA 1
ATOM 1834 C C . GLN A 1 223 ? -11.958 5.419 8.252 1.00 78.62 223 GLN A C 1
ATOM 1836 O O . GLN A 1 223 ? -11.952 6.642 8.173 1.00 78.62 223 GLN A O 1
ATOM 1841 N N . ILE A 1 224 ? -11.773 4.768 9.400 1.00 85.44 224 ILE A N 1
ATOM 1842 C CA . ILE A 1 224 ? -11.632 5.450 10.688 1.00 85.44 224 ILE A CA 1
ATOM 1843 C C . ILE A 1 224 ? -10.363 6.317 10.725 1.00 85.44 224 ILE A C 1
ATOM 1845 O O . ILE A 1 224 ? -10.407 7.447 11.196 1.00 85.44 224 ILE A O 1
ATOM 1849 N N . GLN A 1 225 ? -9.238 5.822 10.196 1.00 87.25 225 GLN A N 1
ATOM 1850 C CA . GLN A 1 225 ? -7.963 6.554 10.167 1.00 87.25 225 GLN A CA 1
ATOM 1851 C C . GLN A 1 225 ? -7.958 7.782 9.251 1.00 87.25 225 GLN A C 1
ATOM 1853 O O . GLN A 1 225 ? -7.091 8.640 9.403 1.00 87.25 225 GLN A O 1
ATOM 1858 N N . ASN A 1 226 ? -8.893 7.866 8.305 1.00 82.62 226 ASN A N 1
ATOM 1859 C CA . ASN A 1 226 ? -9.000 8.988 7.375 1.00 82.62 226 ASN A CA 1
ATOM 1860 C C . ASN A 1 226 ? -9.935 10.104 7.839 1.00 82.62 226 ASN A C 1
ATOM 1862 O O . ASN A 1 226 ? -10.028 11.110 7.144 1.00 82.62 226 ASN A O 1
ATOM 1866 N N . LEU A 1 227 ? -10.585 9.958 8.995 1.00 83.94 227 LEU A N 1
ATOM 1867 C CA . LEU A 1 227 ? -11.359 11.037 9.600 1.00 83.94 227 LEU A CA 1
ATOM 1868 C C . LEU A 1 227 ? -10.396 12.140 10.066 1.00 83.94 227 LEU A C 1
ATOM 1870 O O . LEU A 1 227 ? -9.533 11.896 10.916 1.00 83.94 227 LEU A O 1
ATOM 1874 N N . GLN A 1 228 ? -10.517 13.328 9.478 1.00 77.50 228 GLN A N 1
ATOM 1875 C CA . GLN A 1 228 ? -9.704 14.513 9.759 1.00 77.50 228 GLN A CA 1
ATOM 1876 C C . GLN A 1 228 ? -10.444 15.554 10.610 1.00 77.50 228 GLN A C 1
ATOM 1878 O O . GLN A 1 228 ? -9.805 16.479 11.107 1.00 77.50 228 GLN A O 1
ATOM 1883 N N . GLY A 1 229 ? -11.746 15.370 10.837 1.00 69.38 229 GLY A N 1
ATOM 1884 C CA . GLY A 1 229 ? -12.563 16.226 11.692 1.00 69.38 229 GLY A CA 1
ATOM 1885 C C . GLY A 1 229 ? -13.482 17.156 10.893 1.00 69.38 229 GLY A C 1
ATOM 1886 O O . GLY A 1 229 ? -13.599 17.064 9.676 1.00 69.38 229 GLY A O 1
ATOM 1887 N N . GLN A 1 230 ? -14.139 18.096 11.576 1.00 66.56 230 GLN A N 1
ATOM 1888 C CA . GLN A 1 230 ? -15.046 19.108 10.996 1.00 66.56 230 GLN A CA 1
ATOM 1889 C C . GLN A 1 230 ? -16.395 18.597 10.460 1.00 66.56 230 GLN A C 1
ATOM 1891 O O . GLN A 1 230 ? -17.142 19.377 9.866 1.00 66.56 230 GLN A O 1
ATOM 1896 N N . GLY A 1 231 ? -16.746 17.321 10.659 1.00 57.62 231 GLY A N 1
ATOM 1897 C CA . GLY A 1 231 ? -18.079 16.796 10.323 1.00 57.62 231 GLY A CA 1
ATOM 1898 C C . GLY A 1 231 ? -18.461 16.842 8.835 1.00 57.62 231 GLY A C 1
ATOM 1899 O O . GLY A 1 231 ? -19.614 16.589 8.499 1.00 57.62 231 GLY A O 1
ATOM 1900 N N . LYS A 1 232 ? -17.514 17.170 7.945 1.00 52.47 232 LYS A N 1
ATOM 1901 C CA . LYS A 1 232 ? -17.694 17.271 6.483 1.00 52.47 232 LYS A CA 1
ATOM 1902 C C . LYS A 1 232 ? -16.823 16.285 5.705 1.00 52.47 232 LYS A C 1
ATOM 1904 O O . LYS A 1 232 ? -16.716 16.395 4.483 1.00 52.47 232 LYS A O 1
ATOM 1909 N N . ASP A 1 233 ? -16.193 15.340 6.397 1.00 54.25 233 ASP A N 1
ATOM 1910 C CA . ASP A 1 233 ? -15.349 14.329 5.775 1.00 54.25 233 ASP A CA 1
ATOM 1911 C C . ASP A 1 233 ? -16.211 13.389 4.921 1.00 54.25 233 ASP A C 1
ATOM 1913 O O . ASP A 1 233 ? -16.716 12.366 5.382 1.00 54.25 233 ASP A O 1
ATOM 1917 N N . ASN A 1 234 ? -16.370 13.732 3.641 1.00 46.81 234 ASN A N 1
ATOM 1918 C CA . ASN A 1 234 ? -16.821 12.811 2.605 1.00 46.81 234 ASN A CA 1
ATOM 1919 C C . ASN A 1 234 ? -15.727 11.752 2.421 1.00 46.81 234 ASN A C 1
ATOM 1921 O O . ASN A 1 234 ? -14.901 11.842 1.510 1.00 46.81 234 ASN A O 1
ATOM 1925 N N . VAL A 1 235 ? -15.670 10.774 3.328 1.00 51.03 235 VAL A N 1
ATOM 1926 C CA . VAL A 1 235 ? -14.717 9.667 3.251 1.00 51.03 235 VAL A CA 1
ATOM 1927 C C . VAL A 1 235 ? -15.071 8.831 2.024 1.00 51.03 235 VAL A C 1
ATOM 1929 O O . VAL A 1 235 ? -15.994 8.021 2.038 1.00 51.03 235 VAL A O 1
ATOM 1932 N N . I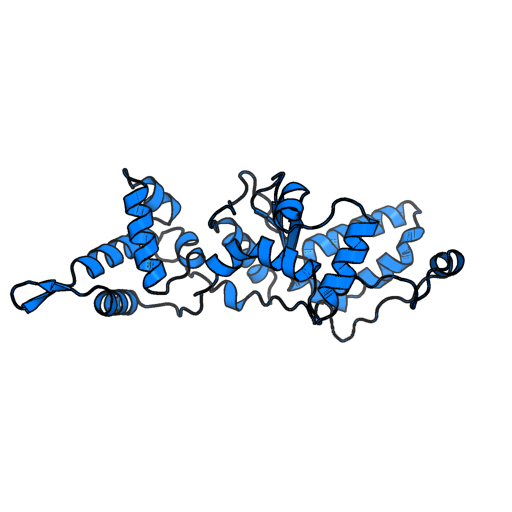LE A 1 236 ? -14.342 9.059 0.933 1.00 50.34 236 ILE A N 1
ATOM 1933 C CA . ILE A 1 236 ? -14.473 8.297 -0.310 1.00 50.34 236 ILE A CA 1
ATOM 1934 C C . ILE A 1 236 ? -14.099 6.830 -0.020 1.00 50.34 236 ILE A C 1
ATOM 1936 O O . ILE A 1 236 ? -13.019 6.588 0.533 1.00 50.34 236 ILE A O 1
ATOM 1940 N N . PRO A 1 237 ? -14.924 5.837 -0.406 1.00 50.75 237 PRO A N 1
ATOM 1941 C CA . PRO A 1 237 ? -14.578 4.426 -0.252 1.00 50.75 237 PRO A CA 1
ATOM 1942 C C . PRO A 1 237 ? -13.328 4.079 -1.078 1.00 50.75 237 PRO A C 1
ATOM 1944 O O . PRO A 1 237 ? -13.375 4.010 -2.306 1.00 50.75 237 PRO A O 1
ATOM 1947 N N . LEU A 1 238 ? -12.188 3.864 -0.411 1.00 50.44 238 LEU A N 1
ATOM 1948 C CA . LEU A 1 238 ? -10.894 3.645 -1.077 1.00 50.44 238 LEU A CA 1
ATOM 1949 C C . LEU A 1 238 ? -10.861 2.340 -1.899 1.00 50.44 238 LEU A C 1
ATOM 1951 O O . LEU A 1 238 ? -10.244 2.295 -2.959 1.00 50.44 238 LEU A O 1
ATOM 1955 N N . LEU A 1 239 ? -11.547 1.291 -1.439 1.00 48.78 239 LEU A N 1
ATOM 1956 C CA . LEU A 1 239 ? -11.571 -0.037 -2.065 1.00 48.78 239 LEU A CA 1
ATOM 1957 C C . LEU A 1 239 ? -12.341 -0.079 -3.373 1.00 48.78 239 LEU A C 1
ATOM 1959 O O . LEU A 1 239 ? -12.011 -0.879 -4.239 1.00 48.78 239 LEU A O 1
ATOM 1963 N N . GLN A 1 240 ? -13.337 0.789 -3.542 1.00 49.47 240 GLN A N 1
ATOM 1964 C CA . GLN A 1 240 ? -14.086 0.845 -4.794 1.00 49.47 240 GLN A CA 1
ATOM 1965 C C . GLN A 1 240 ? -13.247 1.460 -5.930 1.00 49.47 240 GLN A C 1
ATOM 1967 O O . GLN A 1 240 ? -13.613 1.346 -7.095 1.00 49.47 240 GLN A O 1
ATOM 1972 N N . VAL A 1 241 ? -12.107 2.085 -5.599 1.00 55.00 241 VAL A N 1
ATOM 1973 C CA . VAL A 1 241 ? -11.211 2.755 -6.552 1.00 55.00 241 VAL A CA 1
ATOM 1974 C C . VAL A 1 241 ? -10.030 1.875 -6.986 1.00 55.00 241 VAL A C 1
ATOM 1976 O O . VAL A 1 241 ? -9.462 2.121 -8.048 1.00 55.00 241 VAL A O 1
ATOM 1979 N N . ILE A 1 242 ? -9.642 0.859 -6.207 1.00 63.50 242 ILE A N 1
ATOM 1980 C CA . ILE A 1 242 ? -8.407 0.094 -6.447 1.00 63.50 242 ILE A CA 1
ATOM 1981 C C . ILE A 1 242 ? -8.734 -1.385 -6.653 1.00 63.50 242 ILE A C 1
ATOM 1983 O O . ILE A 1 242 ? -8.938 -2.122 -5.692 1.00 63.50 242 ILE A O 1
ATOM 1987 N N . ASN A 1 243 ? -8.732 -1.818 -7.913 1.00 70.12 243 ASN A N 1
ATOM 1988 C CA . ASN A 1 243 ? -8.733 -3.230 -8.285 1.00 70.12 243 ASN A CA 1
ATOM 1989 C C . ASN A 1 243 ? -7.286 -3.691 -8.532 1.00 70.12 243 ASN A C 1
ATOM 1991 O O . ASN A 1 243 ? -6.574 -3.059 -9.315 1.00 70.12 243 ASN A O 1
ATOM 1995 N N . VAL A 1 244 ? -6.845 -4.759 -7.862 1.00 77.06 244 VAL A N 1
ATOM 1996 C CA . VAL A 1 244 ? -5.517 -5.356 -8.079 1.00 77.06 244 VAL A CA 1
ATOM 1997 C C . VAL A 1 244 ? -5.699 -6.623 -8.902 1.00 77.06 244 VAL A C 1
ATOM 1999 O O . VAL A 1 244 ? -6.053 -7.669 -8.368 1.00 77.06 244 VAL A O 1
ATOM 2002 N N . ASP A 1 245 ? -5.448 -6.509 -10.200 1.00 76.56 245 ASP A N 1
ATOM 2003 C CA . ASP A 1 245 ? -5.556 -7.608 -11.156 1.00 76.56 245 ASP A CA 1
ATOM 2004 C C . ASP A 1 245 ? -4.161 -7.969 -11.676 1.00 76.56 245 ASP A C 1
ATOM 2006 O O . ASP A 1 245 ? -3.576 -7.208 -12.443 1.00 76.56 245 ASP A O 1
ATOM 2010 N N . PHE A 1 246 ? -3.603 -9.092 -11.221 1.00 78.62 246 PHE A N 1
ATOM 2011 C CA . PHE A 1 246 ? -2.281 -9.564 -11.657 1.00 78.62 246 PHE A CA 1
ATOM 2012 C C . PHE A 1 246 ? -2.285 -10.101 -13.089 1.00 78.62 246 PHE A C 1
ATOM 2014 O O . PHE A 1 246 ? -1.268 -10.001 -13.771 1.00 78.62 246 PHE A O 1
ATOM 2021 N N . ASP A 1 247 ? -3.429 -10.583 -13.563 1.00 79.44 247 ASP A N 1
ATOM 2022 C CA . ASP A 1 247 ? -3.532 -11.263 -14.847 1.00 79.44 247 ASP A CA 1
ATOM 2023 C C . ASP A 1 247 ? -3.625 -10.234 -15.992 1.00 79.44 247 ASP A C 1
ATOM 2025 O O . ASP A 1 247 ? -3.072 -10.441 -17.072 1.00 79.44 247 ASP A O 1
ATOM 2029 N N . ASN A 1 248 ? -4.222 -9.062 -15.729 1.00 81.25 248 ASN A N 1
ATOM 2030 C CA . ASN A 1 248 ? -4.413 -7.983 -16.710 1.00 81.25 248 ASN A CA 1
ATOM 2031 C C . ASN A 1 248 ? -3.604 -6.712 -16.381 1.00 81.25 248 ASN A C 1
ATOM 2033 O O . ASN A 1 248 ? -4.132 -5.610 -16.227 1.00 81.25 248 ASN A O 1
ATOM 2037 N N . GLN A 1 249 ? -2.276 -6.838 -16.299 1.00 81.00 249 GLN A N 1
ATOM 2038 C CA . GLN A 1 249 ? -1.365 -5.719 -15.982 1.00 81.00 249 GLN A CA 1
ATOM 2039 C C . GLN A 1 249 ? -1.109 -4.742 -17.150 1.00 81.00 249 GLN A C 1
ATOM 2041 O O . GLN A 1 249 ? -0.317 -3.800 -17.019 1.00 81.00 249 GLN A O 1
ATOM 2046 N N . ARG A 1 250 ? -1.721 -4.966 -18.317 1.00 84.38 250 ARG A N 1
ATOM 2047 C CA . ARG A 1 250 ? -1.470 -4.223 -19.563 1.00 84.38 250 ARG A CA 1
ATOM 2048 C C . ARG A 1 250 ? -2.780 -4.006 -20.318 1.00 84.38 250 ARG A C 1
ATOM 2050 O O . ARG A 1 250 ? -3.695 -4.798 -20.138 1.00 84.38 250 ARG A O 1
ATOM 2057 N N . PRO A 1 251 ? -2.883 -2.969 -21.166 1.00 85.12 251 PRO A N 1
ATOM 2058 C CA . PRO A 1 251 ? -4.039 -2.825 -22.041 1.00 85.12 251 PRO A CA 1
ATOM 2059 C C . PRO A 1 251 ? -4.137 -4.001 -23.018 1.00 85.12 251 PRO A C 1
ATOM 2061 O O . PRO A 1 251 ? -3.118 -4.394 -23.577 1.00 85.12 251 PRO A O 1
ATOM 2064 N N . ASP A 1 252 ? -5.349 -4.465 -23.316 1.00 87.12 252 ASP A N 1
ATOM 2065 C CA . ASP A 1 252 ? -5.589 -5.602 -24.225 1.00 87.12 252 ASP A CA 1
ATOM 2066 C C . ASP A 1 252 ? -5.005 -5.395 -25.632 1.00 87.12 252 ASP A C 1
ATOM 2068 O O . ASP A 1 252 ? -4.601 -6.335 -26.310 1.00 87.12 252 ASP A O 1
ATOM 2072 N N . TRP A 1 253 ? -4.937 -4.139 -26.082 1.00 88.38 253 TRP A N 1
ATOM 2073 C CA . TRP A 1 253 ? -4.373 -3.762 -27.380 1.00 88.38 253 TRP A CA 1
ATOM 2074 C C . TRP A 1 253 ? -2.843 -3.629 -27.369 1.00 88.38 253 TRP A C 1
ATOM 2076 O O . TRP A 1 253 ? -2.243 -3.401 -28.423 1.00 88.38 253 TRP A O 1
ATOM 2086 N N . TYR A 1 254 ? -2.198 -3.692 -26.200 1.00 84.75 254 TYR A N 1
ATOM 2087 C CA . TYR A 1 254 ? -0.752 -3.547 -26.092 1.00 84.75 254 TYR A CA 1
ATOM 2088 C C . TYR A 1 254 ? -0.054 -4.838 -26.517 1.00 84.75 254 TYR A C 1
ATOM 2090 O O . TYR A 1 254 ? -0.196 -5.884 -25.888 1.00 84.75 254 TYR A O 1
ATOM 2098 N N . VAL A 1 255 ? 0.774 -4.732 -27.552 1.00 82.62 255 VAL A N 1
ATOM 2099 C CA . VAL A 1 255 ? 1.627 -5.825 -28.019 1.00 82.62 255 VAL A CA 1
ATOM 2100 C C . VAL A 1 255 ? 3.038 -5.598 -27.494 1.00 82.62 255 VAL A C 1
ATOM 2102 O O . VAL A 1 255 ? 3.611 -4.522 -27.681 1.00 82.62 255 VAL A O 1
ATOM 2105 N N . GLU A 1 256 ? 3.611 -6.612 -26.843 1.00 76.00 256 GLU A N 1
ATOM 2106 C CA . GLU A 1 256 ? 5.002 -6.548 -26.400 1.00 76.00 256 GLU A CA 1
ATOM 2107 C C . GLU A 1 256 ? 5.948 -6.303 -27.583 1.00 76.00 256 GLU A C 1
ATOM 2109 O O . GLU A 1 256 ? 5.822 -6.950 -28.631 1.00 76.00 256 GLU A O 1
ATOM 2114 N N . PRO A 1 257 ? 6.921 -5.388 -27.441 1.00 71.38 257 PRO A N 1
ATOM 2115 C CA . PRO A 1 257 ? 7.895 -5.163 -28.487 1.00 71.38 257 PRO A CA 1
ATOM 2116 C C . PRO A 1 257 ? 8.715 -6.434 -28.707 1.00 71.38 257 PRO A C 1
ATOM 2118 O O . PRO A 1 257 ? 9.268 -7.011 -27.774 1.00 71.38 257 PRO A O 1
ATOM 2121 N N . GLN A 1 258 ? 8.833 -6.833 -29.971 1.00 71.50 258 GLN A N 1
ATOM 2122 C CA . GLN A 1 258 ? 9.655 -7.974 -30.357 1.00 71.50 258 GLN A CA 1
ATOM 2123 C C . GLN A 1 258 ? 11.125 -7.749 -29.996 1.00 71.50 258 GLN A C 1
ATOM 2125 O O . GLN A 1 258 ? 11.635 -6.623 -30.078 1.00 71.50 258 GLN A O 1
ATOM 2130 N N . VAL A 1 259 ? 11.793 -8.849 -29.641 1.00 68.50 259 VAL A N 1
ATOM 2131 C CA . VAL A 1 259 ? 13.208 -8.890 -29.265 1.00 68.50 259 VAL A CA 1
ATOM 2132 C C . VAL A 1 259 ? 14.063 -8.266 -30.376 1.00 68.50 259 VAL A C 1
ATOM 2134 O O . VAL A 1 259 ? 13.970 -8.646 -31.551 1.00 68.50 259 VAL A O 1
ATOM 2137 N N . GLY A 1 260 ? 14.878 -7.276 -30.002 1.00 67.62 260 GLY A N 1
ATOM 2138 C CA . GLY A 1 260 ? 15.740 -6.540 -30.926 1.00 67.62 260 GLY A CA 1
ATOM 2139 C C . GLY A 1 260 ? 16.870 -7.397 -31.502 1.00 67.62 260 GLY A C 1
ATOM 2140 O O . GLY A 1 260 ? 17.204 -8.457 -30.975 1.00 67.62 260 GLY A O 1
ATOM 2141 N N . GLU A 1 261 ? 17.486 -6.923 -32.584 1.00 66.62 261 GLU A N 1
ATOM 2142 C CA . GLU A 1 261 ? 18.573 -7.630 -33.280 1.00 66.62 261 GLU A CA 1
ATOM 2143 C C . GLU A 1 261 ? 19.786 -7.896 -32.365 1.00 66.62 261 GLU A C 1
ATOM 2145 O O . GLU A 1 261 ? 20.379 -8.969 -32.412 1.00 66.62 261 GLU A O 1
ATOM 2150 N N . LEU A 1 262 ? 20.103 -6.953 -31.471 1.00 63.06 262 LEU A N 1
ATOM 2151 C CA . LEU A 1 262 ? 21.158 -7.090 -30.459 1.00 63.06 262 LEU A CA 1
ATOM 2152 C C . LEU A 1 262 ? 20.900 -8.260 -29.505 1.00 63.06 262 LEU A C 1
ATOM 2154 O O . LEU A 1 262 ? 21.774 -9.093 -29.310 1.00 63.06 262 LEU A O 1
ATOM 2158 N N . SER A 1 263 ? 19.698 -8.357 -28.941 1.00 65.94 263 SER A N 1
ATOM 2159 C CA . SER A 1 263 ? 19.329 -9.450 -28.037 1.00 65.94 263 SER A CA 1
ATOM 2160 C C . SER A 1 263 ? 19.408 -10.812 -28.735 1.00 65.94 263 SER A C 1
ATOM 2162 O O . SER A 1 263 ? 19.943 -11.755 -28.156 1.00 65.94 263 SER A O 1
ATOM 2164 N N . ARG A 1 264 ? 19.002 -10.885 -30.011 1.00 70.62 264 ARG A N 1
ATOM 2165 C CA . ARG A 1 264 ? 19.168 -12.092 -30.836 1.00 70.62 264 ARG A CA 1
ATOM 2166 C C . ARG A 1 264 ? 20.637 -12.466 -31.049 1.00 70.62 264 ARG A C 1
ATOM 2168 O O . ARG A 1 264 ? 20.965 -13.645 -30.978 1.00 70.62 264 ARG A O 1
ATOM 2175 N N . LYS A 1 265 ? 21.535 -11.490 -31.245 1.00 68.00 265 LYS A N 1
ATOM 2176 C CA . LYS A 1 265 ? 22.990 -11.736 -31.358 1.00 68.00 265 LYS A CA 1
ATOM 2177 C C . LYS A 1 265 ? 23.598 -12.352 -30.095 1.00 68.00 265 LYS A C 1
ATOM 2179 O O . LYS A 1 265 ? 24.573 -13.085 -30.201 1.00 68.00 265 LYS A O 1
ATOM 2184 N N . TYR A 1 266 ? 23.011 -12.101 -28.926 1.00 68.00 266 TYR A N 1
ATOM 2185 C CA . TYR A 1 266 ? 23.418 -12.710 -27.654 1.00 68.00 266 TYR A CA 1
ATOM 2186 C C . TYR A 1 266 ? 22.651 -14.002 -27.316 1.00 68.00 266 TYR A C 1
ATOM 2188 O O . TYR A 1 266 ? 22.726 -14.475 -26.187 1.00 68.00 266 TYR A O 1
ATOM 2196 N N . GLY A 1 267 ? 21.909 -14.579 -28.270 1.00 61.66 267 GLY A N 1
ATOM 2197 C CA . GLY A 1 267 ? 21.167 -15.828 -28.069 1.00 61.66 267 GLY A CA 1
ATOM 2198 C C . GLY A 1 267 ? 19.874 -15.682 -27.260 1.00 61.66 267 GLY A C 1
ATOM 2199 O O . GLY A 1 267 ? 19.259 -16.685 -26.906 1.00 61.66 267 GLY A O 1
ATOM 2200 N N . PHE A 1 268 ? 19.433 -14.452 -26.977 1.00 60.16 268 PHE A N 1
ATOM 2201 C CA . PHE A 1 268 ? 18.126 -14.209 -26.376 1.00 60.16 268 PHE A CA 1
ATOM 2202 C C . PHE A 1 268 ? 17.068 -14.175 -27.479 1.00 60.16 268 PHE A C 1
ATOM 2204 O O . PHE A 1 268 ? 17.004 -13.234 -28.274 1.00 60.16 268 PHE A O 1
ATOM 2211 N N . ASP A 1 269 ? 16.225 -15.200 -27.517 1.00 62.12 269 ASP A N 1
ATOM 2212 C CA . ASP A 1 269 ? 15.010 -15.243 -28.323 1.00 62.12 269 ASP A CA 1
ATOM 2213 C C . ASP A 1 269 ? 13.766 -15.289 -27.418 1.00 62.12 269 ASP A C 1
ATOM 2215 O O . ASP A 1 269 ? 13.850 -15.357 -26.190 1.00 62.12 269 ASP A O 1
ATOM 2219 N N . THR A 1 270 ? 12.579 -15.233 -28.017 1.00 58.91 270 THR A N 1
ATOM 2220 C CA . THR A 1 270 ? 11.310 -15.299 -27.276 1.00 58.91 270 THR A CA 1
ATOM 2221 C C . THR A 1 270 ? 11.085 -16.618 -26.528 1.00 58.91 270 THR A C 1
ATOM 2223 O O . THR A 1 270 ? 10.153 -16.666 -25.723 1.00 58.91 270 THR A O 1
ATOM 2226 N N . ALA A 1 271 ? 11.886 -17.658 -26.795 1.00 55.97 271 ALA A N 1
ATOM 2227 C CA . ALA A 1 271 ? 11.822 -18.970 -26.154 1.00 55.97 271 ALA A CA 1
ATOM 2228 C C . ALA A 1 271 ? 12.772 -19.089 -24.944 1.00 55.97 271 ALA A C 1
ATOM 2230 O O . ALA A 1 271 ? 12.450 -19.795 -23.993 1.00 55.97 271 ALA A O 1
ATOM 2231 N N . ASN A 1 272 ? 13.893 -18.358 -24.942 1.00 47.91 272 ASN A N 1
ATOM 2232 C CA . ASN A 1 272 ? 14.947 -18.430 -23.922 1.00 47.91 272 ASN A CA 1
ATOM 2233 C C . ASN A 1 272 ? 14.975 -17.227 -22.961 1.00 47.91 272 ASN A C 1
ATOM 2235 O O . ASN A 1 272 ? 15.750 -17.206 -22.003 1.00 47.91 272 ASN A O 1
ATOM 2239 N N . VAL A 1 273 ? 14.134 -16.213 -23.182 1.00 50.66 273 VAL A N 1
ATOM 2240 C CA . VAL A 1 273 ? 13.903 -15.149 -22.196 1.00 50.66 273 VAL A CA 1
ATOM 2241 C C . VAL A 1 273 ? 12.968 -15.682 -21.112 1.00 50.66 273 VAL A C 1
ATOM 2243 O O . VAL A 1 273 ? 11.795 -15.949 -21.373 1.00 50.66 273 VAL A O 1
ATOM 2246 N N . ILE A 1 274 ? 13.483 -15.803 -19.882 1.00 49.84 274 ILE A N 1
ATOM 2247 C CA . ILE A 1 274 ? 12.678 -16.117 -18.696 1.00 49.84 274 ILE A CA 1
ATOM 2248 C C . ILE A 1 274 ? 11.602 -15.039 -18.569 1.00 49.84 274 ILE A C 1
ATOM 2250 O O . ILE A 1 274 ? 11.878 -13.895 -18.198 1.00 49.84 274 ILE A O 1
ATOM 2254 N N . ARG A 1 275 ? 10.362 -15.403 -18.896 1.00 49.16 275 ARG A N 1
ATOM 2255 C CA . ARG A 1 275 ? 9.207 -14.560 -18.618 1.00 49.16 275 ARG A CA 1
ATOM 2256 C C . ARG A 1 275 ? 8.933 -14.680 -17.130 1.00 49.16 275 ARG A C 1
ATOM 2258 O O . ARG A 1 275 ? 8.480 -15.719 -16.666 1.00 49.16 275 ARG A O 1
ATOM 2265 N N . LEU A 1 276 ? 9.227 -13.622 -16.381 1.00 34.16 276 LEU A N 1
ATOM 2266 C CA . LEU A 1 276 ? 8.654 -13.459 -15.052 1.00 34.16 276 LEU A CA 1
ATOM 2267 C C . LEU A 1 276 ? 7.168 -13.155 -15.260 1.00 34.16 276 LEU A C 1
ATOM 2269 O O . LEU A 1 276 ? 6.790 -12.008 -15.498 1.00 34.16 276 LEU A O 1
ATOM 2273 N N . ILE A 1 277 ? 6.354 -14.207 -15.285 1.00 36.47 277 ILE A N 1
ATOM 2274 C CA . ILE A 1 277 ? 4.898 -14.098 -15.259 1.00 36.47 277 ILE A CA 1
ATOM 2275 C C . ILE A 1 277 ? 4.550 -13.843 -13.790 1.00 36.47 277 ILE A C 1
ATOM 2277 O O . ILE A 1 277 ? 4.903 -14.648 -12.932 1.00 36.47 277 ILE A O 1
ATOM 2281 N N . ALA A 1 278 ? 3.986 -12.673 -13.496 1.00 36.19 278 ALA A N 1
ATOM 2282 C CA . ALA A 1 278 ? 3.553 -12.300 -12.151 1.00 36.19 278 ALA A CA 1
ATOM 2283 C C . ALA A 1 278 ? 2.087 -12.676 -11.962 1.00 36.19 278 ALA A C 1
ATOM 2285 O O . ALA A 1 278 ? 1.311 -12.360 -12.887 1.00 36.19 278 ALA A O 1
#

InterPro domain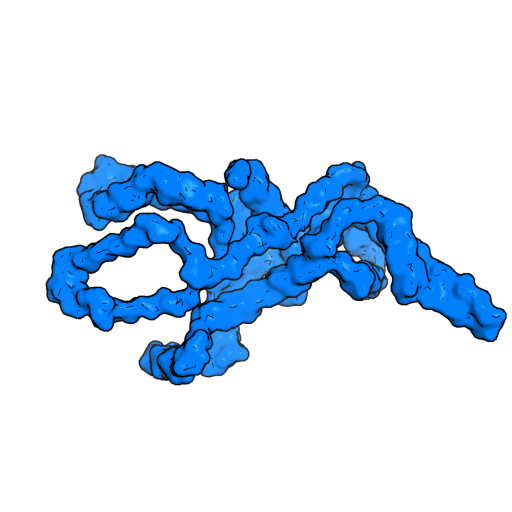s:
  IPR006516 Replication-associated protein G2P [TIGR01629] (3-258)
  IPR022686 Replication-associated protein G2P, N-terminal [PF05144] (5-123)
  IPR022688 Replication-associated protein G2P, C-terminal [PF05155] (169-258)

Radius of gyration: 24.18 Å; chains: 1; bounding box: 57×45×70 Å

Sequence (278 aa):
MGRIQCKQVIQCLKNVSNNQMRKSVRNEHETTCYFTQGSRHCDRKVYLKYPEFNSQLSNLRASQARGTTQYDRVIDVMSDPRLINFARNLARFEAGAHRRYLDAMGIPKNLYQAIKYQHDYEKDGKSLIKDIWLKAFSPLLHALEGQRMNIFNDDEVHNKLKQIYFTTTPKGNITYSRADRVFRFYRSLISDGYESVKQSYSATRSFYNHLNELLAAGFSKTQIQNLQGQGKDNVIPLLQVINVDFDNQRPDWYVEPQVGELSRKYGFDTANVIRLIA